Protein AF-0000000069506733 (afdb_homodimer)

Foldseek 3Di:
DVVLVCCLQVQAADDPDDLVVSLVVNVVSQVVCVVVVHHDDQQVLLCSSLVHDDPLCVVVSVVLVPDDSVQSGNVNSSVSRNVSVVVVVVVVVVVVVVVVVVPPPPPPPPPPPPPPPPDPPPPPPPPPPDDDDDD/DVVLVCCLQVQAADDPHDLVVSLVVNVVSQVVCVVVVHHDDQQVLLCSSLVHDDPLCVVVSVVLVPDDSVQSGNVNSSVSRNVSVVVVVVVVVVVVVVVVVVPPPPPPPPPPPPPPPDPPPPPPPPPPPDPPDDD

Structure (mmCIF, N/CA/C/O backbone):
data_AF-0000000069506733-model_v1
#
loop_
_entity.id
_entity.type
_entity.pdbx_description
1 polymer 'Uncharacterized protein'
#
loop_
_atom_site.group_PDB
_atom_site.id
_atom_site.type_symbol
_atom_site.label_atom_id
_atom_site.label_alt_id
_atom_site.label_comp_id
_atom_site.label_asym_id
_atom_site.label_entity_id
_atom_site.label_seq_id
_atom_site.pdbx_PDB_ins_code
_atom_site.Cartn_x
_atom_site.Cartn_y
_atom_site.Cartn_z
_atom_site.occupancy
_atom_site.B_iso_or_equiv
_atom_site.auth_seq_id
_atom_site.auth_comp_id
_atom_site.auth_asym_id
_atom_site.auth_atom_id
_atom_site.pdbx_PDB_model_num
ATOM 1 N N . MET A 1 1 ? -9.703 -3.004 -13.047 1 83.88 1 MET A N 1
ATOM 2 C CA . MET A 1 1 ? -10.055 -2.938 -11.625 1 83.88 1 MET A CA 1
ATOM 3 C C . MET A 1 1 ? -8.82 -3.125 -10.75 1 83.88 1 MET A C 1
ATOM 5 O O . MET A 1 1 ? -8.414 -2.205 -10.039 1 83.88 1 MET A O 1
ATOM 9 N N . ILE A 1 2 ? -7.969 -4.109 -11.016 1 86.81 2 ILE A N 1
ATOM 10 C CA . ILE A 1 2 ? -6.793 -4.383 -10.195 1 86.81 2 ILE A CA 1
ATOM 11 C C . ILE A 1 2 ? -5.777 -3.252 -10.359 1 86.81 2 ILE A C 1
ATOM 13 O O . ILE A 1 2 ? -5.148 -2.83 -9.383 1 86.81 2 ILE A O 1
ATOM 17 N N . GLY A 1 3 ? -5.695 -2.746 -11.594 1 90.75 3 GLY A N 1
ATOM 18 C CA . GLY A 1 3 ? -4.805 -1.624 -11.844 1 90.75 3 GLY A CA 1
ATOM 19 C C . GLY A 1 3 ? -5.176 -0.385 -11.047 1 90.75 3 GLY A C 1
ATOM 20 O O . GLY A 1 3 ? -4.305 0.285 -10.492 1 90.75 3 GLY A O 1
ATOM 21 N N . LEU A 1 4 ? -6.426 -0.105 -10.961 1 94.19 4 LEU A N 1
ATOM 22 C CA . LEU A 1 4 ? -6.906 1.053 -10.211 1 94.19 4 LEU A CA 1
ATOM 23 C C . LEU A 1 4 ? -6.742 0.84 -8.711 1 94.19 4 LEU A C 1
ATOM 25 O O . LEU A 1 4 ? -6.418 1.777 -7.98 1 94.19 4 LEU A O 1
ATOM 29 N N . LEU A 1 5 ? -6.934 -0.375 -8.273 1 94.94 5 LEU A N 1
ATOM 30 C CA . LEU A 1 5 ? -6.715 -0.704 -6.867 1 94.94 5 LEU A CA 1
ATOM 31 C C . LEU A 1 5 ? -5.254 -0.493 -6.48 1 94.94 5 LEU A C 1
ATOM 33 O O . LEU A 1 5 ? -4.961 0.056 -5.418 1 94.94 5 LEU A O 1
ATOM 37 N N . ASP A 1 6 ? -4.41 -0.896 -7.379 1 94.94 6 ASP A N 1
ATOM 38 C CA . ASP A 1 6 ? -2.984 -0.699 -7.141 1 94.94 6 ASP A CA 1
ATOM 39 C C . ASP A 1 6 ? -2.635 0.787 -7.098 1 94.94 6 ASP A C 1
ATOM 41 O O . ASP A 1 6 ? -1.84 1.218 -6.258 1 94.94 6 ASP A O 1
ATOM 45 N N . GLN A 1 7 ? -3.215 1.508 -8.016 1 96.25 7 GLN A N 1
ATOM 46 C CA . GLN A 1 7 ? -2.996 2.951 -8.023 1 96.25 7 GLN A CA 1
ATOM 47 C C . GLN A 1 7 ? -3.441 3.58 -6.703 1 96.25 7 GLN A C 1
ATOM 49 O O . GLN A 1 7 ? -2.748 4.438 -6.156 1 96.25 7 GLN A O 1
ATOM 54 N N . PHE A 1 8 ? -4.566 3.133 -6.195 1 97.69 8 PHE A N 1
ATOM 55 C CA . PHE A 1 8 ? -5.125 3.686 -4.965 1 97.69 8 PHE A CA 1
ATOM 56 C C . PHE A 1 8 ? -4.207 3.404 -3.781 1 97.69 8 PHE A C 1
ATOM 58 O O . PHE A 1 8 ? -3.805 4.324 -3.068 1 97.69 8 PHE A O 1
ATOM 65 N N . PHE A 1 9 ? -3.764 2.207 -3.666 1 96.19 9 PHE A N 1
ATOM 66 C CA . PHE A 1 9 ? -3.016 1.836 -2.471 1 96.19 9 PHE A CA 1
ATOM 67 C C . PHE A 1 9 ? -1.546 2.211 -2.613 1 96.19 9 PHE A C 1
ATOM 69 O O . PHE A 1 9 ? -0.797 2.191 -1.634 1 96.19 9 PHE A O 1
ATOM 76 N N . SER A 1 10 ? -1.132 2.592 -3.797 1 95.38 10 SER A N 1
ATOM 77 C CA . SER A 1 10 ? 0.253 3 -4.012 1 95.38 10 SER A CA 1
ATOM 78 C C . SER A 1 10 ? 0.371 4.516 -4.113 1 95.38 10 SER A C 1
ATOM 80 O O . SER A 1 10 ? 1.469 5.047 -4.297 1 95.38 10 SER A O 1
ATOM 82 N N . CYS A 1 11 ? -0.732 5.16 -4.031 1 97 11 CYS A N 1
ATOM 83 C CA . CYS A 1 11 ? -0.726 6.609 -4.188 1 97 11 CYS A CA 1
ATOM 84 C C . CYS A 1 11 ? 0.026 7.277 -3.039 1 97 11 CYS A C 1
ATOM 86 O O . CYS A 1 11 ? -0.388 7.18 -1.883 1 97 11 CYS A O 1
ATOM 88 N N . ILE A 1 12 ? 1.131 8 -3.328 1 96.19 12 ILE A N 1
ATOM 89 C CA . ILE A 1 12 ? 1.982 8.633 -2.328 1 96.19 12 ILE A CA 1
ATOM 90 C C . ILE A 1 12 ? 1.977 10.148 -2.531 1 96.19 12 ILE A C 1
ATOM 92 O O . ILE A 1 12 ? 1.971 10.625 -3.668 1 96.19 12 ILE A O 1
ATOM 96 N N . ILE A 1 13 ? 1.947 10.852 -1.473 1 97.62 13 ILE A N 1
ATOM 97 C CA . ILE A 1 13 ? 2.029 12.305 -1.582 1 97.62 13 ILE A CA 1
ATOM 98 C C . ILE A 1 13 ? 3.406 12.703 -2.105 1 97.62 13 ILE A C 1
ATOM 100 O O . ILE A 1 13 ? 4.422 12.133 -1.694 1 97.62 13 ILE A O 1
ATOM 104 N N . ASP A 1 14 ? 3.422 13.664 -3.031 1 96.31 14 ASP A N 1
ATOM 105 C CA . ASP A 1 14 ? 4.676 14.148 -3.596 1 96.31 14 ASP A CA 1
ATOM 106 C C . ASP A 1 14 ? 5.375 15.109 -2.635 1 96.31 14 ASP A C 1
ATOM 108 O O . ASP A 1 14 ? 4.738 15.672 -1.739 1 96.31 14 ASP A O 1
ATOM 112 N N . ILE A 1 15 ? 6.695 15.258 -2.953 1 92.56 15 ILE A N 1
ATOM 113 C CA . ILE A 1 15 ? 7.477 16.203 -2.17 1 92.56 15 ILE A CA 1
ATOM 114 C C . ILE A 1 15 ? 6.902 17.609 -2.342 1 92.56 15 ILE A C 1
ATOM 116 O O . ILE A 1 15 ? 6.66 18.062 -3.467 1 92.56 15 ILE A O 1
ATOM 120 N N . ASN A 1 16 ? 6.477 18.266 -1.234 1 92 16 ASN A N 1
ATOM 121 C CA . ASN A 1 16 ? 6 19.641 -1.185 1 92 16 ASN A CA 1
ATOM 122 C C . ASN A 1 16 ? 4.57 19.75 -1.708 1 92 16 ASN A C 1
ATOM 124 O O . ASN A 1 16 ? 4.094 20.859 -1.971 1 92 16 ASN A O 1
ATOM 128 N N . GLU A 1 17 ? 4.02 18.688 -1.989 1 97.19 17 GLU A N 1
ATOM 129 C CA . GLU A 1 17 ? 2.613 18.719 -2.379 1 97.19 17 GLU A CA 1
ATOM 130 C C . GLU A 1 17 ? 1.722 19.109 -1.203 1 97.19 17 GLU A C 1
ATOM 132 O O . GLU A 1 17 ? 1.926 18.641 -0.082 1 97.19 17 GLU A O 1
ATOM 137 N N . LYS A 1 18 ? 0.721 19.938 -1.534 1 97.81 18 LYS A N 1
ATOM 138 C CA . LYS A 1 18 ? -0.247 20.312 -0.505 1 97.81 18 LYS A CA 1
ATOM 139 C C . LYS A 1 18 ? -1.234 19.172 -0.246 1 97.81 18 LYS A C 1
ATOM 141 O O . LYS A 1 18 ? -1.585 18.422 -1.163 1 97.81 18 LYS A O 1
ATOM 146 N N . ILE A 1 19 ? -1.734 19.094 0.958 1 98.31 19 ILE A N 1
ATOM 147 C CA . ILE A 1 19 ? -2.637 18.031 1.403 1 98.31 19 ILE A CA 1
ATOM 148 C C . ILE A 1 19 ? -3.896 18.031 0.539 1 98.31 19 ILE A C 1
ATOM 150 O O . ILE A 1 19 ? -4.402 16.969 0.168 1 98.31 19 ILE A O 1
ATOM 154 N N . GLY A 1 20 ? -4.379 19.188 0.314 1 98.06 20 GLY A N 1
ATOM 155 C CA . GLY A 1 20 ? -5.59 19.297 -0.486 1 98.06 20 GLY A CA 1
ATOM 156 C C . GLY A 1 20 ? -5.441 18.688 -1.871 1 98.06 20 GLY A C 1
ATOM 157 O O . GLY A 1 20 ? -6.355 18.031 -2.365 1 98.06 20 GLY A O 1
ATOM 158 N N . LEU A 1 21 ? -4.336 18.953 -2.564 1 98.19 21 LEU A N 1
ATOM 159 C CA . LEU A 1 21 ? -4.078 18.422 -3.896 1 98.19 21 LEU A CA 1
ATOM 160 C C . LEU A 1 21 ? -3.902 16.906 -3.852 1 98.19 21 LEU A C 1
ATOM 162 O O . LEU A 1 21 ? -4.418 16.188 -4.715 1 98.19 21 LEU A O 1
ATOM 166 N N . TYR A 1 22 ? -3.172 16.5 -2.879 1 98.38 22 TYR A N 1
ATOM 167 C CA . TYR A 1 22 ? -3.004 15.062 -2.676 1 98.38 22 TYR A CA 1
ATOM 168 C C . TYR A 1 22 ? -4.355 14.375 -2.502 1 98.38 22 TYR A C 1
ATOM 170 O O . TYR A 1 22 ? -4.625 13.352 -3.141 1 98.38 22 TYR A O 1
ATOM 178 N N . ALA A 1 23 ? -5.195 14.922 -1.651 1 98.5 23 ALA A N 1
ATOM 179 C CA . ALA A 1 23 ? -6.523 14.367 -1.392 1 98.5 23 ALA A CA 1
ATOM 180 C C . ALA A 1 23 ? -7.367 14.344 -2.662 1 98.5 23 ALA A C 1
ATOM 182 O O . ALA A 1 23 ? -8.148 13.414 -2.883 1 98.5 23 ALA A O 1
ATOM 183 N N . ALA A 1 24 ? -7.195 15.336 -3.438 1 98.31 24 ALA A N 1
ATOM 184 C CA . ALA A 1 24 ? -7.938 15.391 -4.691 1 98.31 24 ALA A CA 1
ATOM 185 C C . ALA A 1 24 ? -7.531 14.258 -5.629 1 98.31 24 ALA A C 1
ATOM 187 O O . ALA A 1 24 ? -8.375 13.672 -6.309 1 98.31 24 ALA A O 1
ATOM 188 N N . ARG A 1 25 ? -6.25 13.984 -5.719 1 98.06 25 ARG A N 1
ATOM 189 C CA . ARG A 1 25 ? -5.781 12.859 -6.52 1 98.06 25 ARG A CA 1
ATOM 190 C C . ARG A 1 25 ? -6.383 11.547 -6.027 1 98.06 25 ARG A C 1
ATOM 192 O O . ARG A 1 25 ? -6.844 10.727 -6.828 1 98.06 25 ARG A O 1
ATOM 199 N N . LEU A 1 26 ? -6.43 11.375 -4.734 1 98.38 26 LEU A N 1
ATOM 200 C CA . LEU A 1 26 ? -7.012 10.172 -4.152 1 98.38 26 LEU A CA 1
ATOM 201 C C . LEU A 1 26 ? -8.492 10.062 -4.484 1 98.38 26 LEU A C 1
ATOM 203 O O . LEU A 1 26 ? -8.977 8.992 -4.855 1 98.38 26 LEU A O 1
ATOM 207 N N . GLN A 1 27 ? -9.141 11.141 -4.355 1 98.12 27 GLN A N 1
ATOM 208 C CA . GLN A 1 27 ? -10.57 11.156 -4.621 1 98.12 27 GLN A CA 1
ATOM 209 C C . GLN A 1 27 ? -10.867 10.812 -6.082 1 98.12 27 GLN A C 1
ATOM 211 O O . GLN A 1 27 ? -11.867 10.164 -6.383 1 98.12 27 GLN A O 1
ATOM 216 N N . LYS A 1 28 ? -10.016 11.305 -6.938 1 98.44 28 LYS A N 1
ATOM 217 C CA . LYS A 1 28 ? -10.18 10.961 -8.352 1 98.44 28 LYS A CA 1
ATOM 218 C C . LYS A 1 28 ? -10.078 9.453 -8.562 1 98.44 28 LYS A C 1
ATOM 220 O O . LYS A 1 28 ? -10.883 8.875 -9.297 1 98.44 28 LYS A O 1
ATOM 225 N N . ILE A 1 29 ? -9.125 8.82 -7.965 1 98.31 29 ILE A N 1
ATOM 226 C CA . ILE A 1 29 ? -8.945 7.383 -8.094 1 98.31 29 ILE A CA 1
ATOM 227 C C . ILE A 1 29 ? -10.141 6.652 -7.496 1 98.31 29 ILE A C 1
ATOM 229 O O . ILE A 1 29 ? -10.633 5.672 -8.062 1 98.31 29 ILE A O 1
ATOM 233 N N . ILE A 1 30 ? -10.641 7.125 -6.328 1 97.94 30 ILE A N 1
ATOM 234 C CA . ILE A 1 30 ? -11.797 6.539 -5.66 1 97.94 30 ILE A CA 1
ATOM 235 C C . ILE A 1 30 ? -13.016 6.605 -6.582 1 97.94 30 ILE A C 1
ATOM 237 O O . ILE A 1 30 ? -13.766 5.637 -6.699 1 97.94 30 ILE A O 1
ATOM 241 N N . ALA A 1 31 ? -13.133 7.75 -7.199 1 98.06 31 ALA A N 1
ATOM 242 C CA . ALA A 1 31 ? -14.234 7.922 -8.141 1 98.06 31 ALA A CA 1
ATOM 243 C C . ALA A 1 31 ? -14.117 6.953 -9.312 1 98.06 31 ALA A C 1
ATOM 245 O O . ALA A 1 31 ? -15.109 6.363 -9.742 1 98.06 31 ALA A O 1
ATOM 246 N N . ASP A 1 32 ? -12.922 6.773 -9.859 1 97.88 32 ASP A N 1
ATOM 247 C CA . ASP A 1 32 ? -12.688 5.844 -10.961 1 97.88 32 ASP A CA 1
ATOM 248 C C . ASP A 1 32 ? -13.008 4.41 -10.539 1 97.88 32 ASP A C 1
ATOM 250 O O . ASP A 1 32 ? -13.578 3.643 -11.32 1 97.88 32 ASP A O 1
ATOM 254 N N . LEU A 1 33 ? -12.703 4.09 -9.344 1 97 33 LEU A N 1
ATOM 255 C CA . LEU A 1 33 ? -13 2.764 -8.812 1 97 33 LEU A CA 1
ATOM 256 C C . LEU A 1 33 ? -14.508 2.553 -8.688 1 97 33 LEU A C 1
ATOM 258 O O . LEU A 1 33 ? -15.023 1.486 -9.039 1 97 33 LEU A O 1
ATOM 262 N N . LEU A 1 34 ? -15.148 3.555 -8.172 1 96.31 34 LEU A N 1
ATOM 263 C CA . LEU A 1 34 ? -16.594 3.488 -8.039 1 96.31 34 LEU A CA 1
ATOM 264 C C . LEU A 1 34 ? -17.266 3.305 -9.398 1 96.31 34 LEU A C 1
ATOM 266 O O . LEU A 1 34 ? -18.234 2.549 -9.523 1 96.31 34 LEU A O 1
ATOM 270 N N . ASP A 1 35 ? -16.734 3.951 -10.422 1 96.25 35 ASP A N 1
ATOM 271 C CA . ASP A 1 35 ? -17.25 3.83 -11.781 1 96.25 35 ASP A CA 1
ATOM 272 C C . ASP A 1 35 ? -17.109 2.4 -12.297 1 96.25 35 ASP A C 1
ATOM 274 O O . ASP A 1 35 ? -17.859 1.967 -13.164 1 96.25 35 ASP A O 1
ATOM 278 N N . CYS A 1 36 ? -16.109 1.727 -11.75 1 91.94 36 CYS A N 1
ATOM 279 C CA . CYS A 1 36 ? -15.898 0.323 -12.086 1 91.94 36 CYS A CA 1
ATOM 280 C C . CYS A 1 36 ? -16.609 -0.587 -11.094 1 91.94 36 CYS 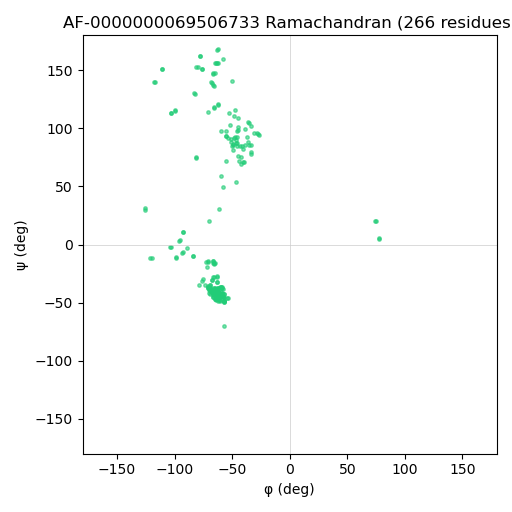A C 1
ATOM 282 O O . CYS A 1 36 ? -16.266 -1.766 -10.969 1 91.94 36 CYS A O 1
ATOM 284 N N . SER A 1 37 ? -17.453 -0.015 -10.25 1 92.06 37 SER A N 1
ATOM 285 C CA . SER A 1 37 ? -18.297 -0.717 -9.289 1 92.06 37 SER A CA 1
ATOM 286 C C . SER A 1 37 ? -17.484 -1.237 -8.109 1 92.06 37 SER A C 1
ATOM 288 O O . SER A 1 37 ? -17.828 -2.268 -7.523 1 92.06 37 SER A O 1
ATOM 290 N N . GLU A 1 38 ? -16.359 -0.693 -7.891 1 92.62 38 GLU A N 1
ATOM 291 C CA . GLU A 1 38 ? -15.578 -0.982 -6.695 1 92.62 38 GLU A CA 1
ATOM 292 C C . GLU A 1 38 ? -15.688 0.151 -5.676 1 92.62 38 GLU A C 1
ATOM 294 O O . GLU A 1 38 ? -15.148 1.239 -5.895 1 92.62 38 GLU A O 1
ATOM 299 N N . LYS A 1 39 ? -16.344 -0.241 -4.566 1 94 39 LYS A N 1
ATOM 300 C CA . LYS A 1 39 ? -16.5 0.759 -3.514 1 94 39 LYS A CA 1
ATOM 301 C C . LYS A 1 39 ? -15.453 0.558 -2.418 1 94 39 LYS A C 1
ATOM 303 O O . LYS A 1 39 ? -15.469 -0.461 -1.723 1 94 39 LYS A O 1
ATOM 308 N N . ILE A 1 40 ? -14.641 1.505 -2.305 1 94.88 40 ILE A N 1
ATOM 309 C CA . ILE A 1 40 ? -13.672 1.492 -1.213 1 94.88 40 ILE A CA 1
ATOM 310 C C . ILE A 1 40 ? -14.32 2.029 0.06 1 94.88 40 ILE A C 1
ATOM 312 O O . ILE A 1 40 ? -14.961 3.084 0.04 1 94.88 40 ILE A O 1
ATOM 316 N N . THR A 1 41 ? -14.188 1.343 1.12 1 92.81 41 THR A N 1
ATOM 317 C CA . THR A 1 41 ? -14.812 1.764 2.371 1 92.81 41 THR A CA 1
ATOM 318 C C . THR A 1 41 ? -14.203 3.076 2.861 1 92.81 41 THR A C 1
ATOM 320 O O . THR A 1 41 ? -13.07 3.41 2.51 1 92.81 41 THR A O 1
ATOM 323 N N . SER A 1 42 ? -14.992 3.773 3.67 1 92.81 42 SER A N 1
ATOM 324 C CA . SER A 1 42 ? -14.547 5.047 4.227 1 92.81 42 SER A CA 1
ATOM 325 C C . SER A 1 42 ? -13.281 4.875 5.055 1 92.81 42 SER A C 1
ATOM 327 O O . SER A 1 42 ? -12.398 5.738 5.039 1 92.81 42 SER A O 1
ATOM 329 N N . LYS A 1 43 ? -13.219 3.84 5.699 1 92 43 LYS A N 1
ATOM 330 C CA . LYS A 1 43 ? -12.07 3.557 6.555 1 92 43 LYS A CA 1
ATOM 331 C C . LYS A 1 43 ? -10.789 3.438 5.738 1 92 43 LYS A C 1
ATOM 333 O O . LYS A 1 43 ? -9.758 4.027 6.09 1 92 43 LYS A O 1
ATOM 338 N N . TYR A 1 44 ? -10.852 2.709 4.621 1 94.75 44 TYR A N 1
ATOM 339 C CA . TYR A 1 44 ? -9.672 2.537 3.777 1 94.75 44 TYR A CA 1
ATOM 340 C C . TYR A 1 44 ? -9.305 3.844 3.084 1 94.75 44 TYR A C 1
ATOM 342 O O . TYR A 1 44 ? -8.125 4.121 2.854 1 94.75 44 TYR A O 1
ATOM 350 N N . GLN A 1 45 ? -10.305 4.594 2.744 1 97.06 45 GLN A N 1
ATOM 351 C CA . GLN A 1 45 ? -10.039 5.906 2.158 1 97.06 45 GLN A CA 1
ATOM 352 C C . GLN A 1 45 ? -9.289 6.801 3.135 1 97.06 45 GLN A C 1
ATOM 354 O O . GLN A 1 45 ? -8.297 7.43 2.768 1 97.06 45 GLN A O 1
ATOM 359 N N . ALA A 1 46 ? -9.781 6.855 4.359 1 96.81 46 ALA A N 1
ATOM 360 C CA . ALA A 1 46 ? -9.133 7.645 5.406 1 96.81 46 ALA A CA 1
ATOM 361 C C . ALA A 1 46 ? -7.719 7.145 5.68 1 96.81 46 ALA A C 1
ATOM 363 O O . ALA A 1 46 ? -6.789 7.941 5.809 1 96.81 46 ALA A O 1
ATOM 364 N N . PHE A 1 47 ? -7.59 5.867 5.742 1 96.06 47 PHE A N 1
ATOM 365 C CA . PHE A 1 47 ? -6.297 5.23 5.961 1 96.06 47 PHE A CA 1
ATOM 366 C C . PHE A 1 47 ? -5.297 5.652 4.891 1 96.06 47 PHE A C 1
ATOM 368 O O . PHE A 1 47 ? -4.18 6.07 5.211 1 96.06 47 PHE A O 1
ATOM 375 N N . GLN A 1 48 ? -5.703 5.566 3.631 1 97.44 48 GLN A N 1
ATOM 376 C CA . GLN A 1 48 ? -4.809 5.922 2.533 1 97.44 48 GLN A CA 1
ATOM 377 C C . GLN A 1 48 ? -4.414 7.395 2.596 1 97.44 48 GLN A C 1
ATOM 379 O O . GLN A 1 48 ? -3.301 7.762 2.219 1 97.44 48 GLN A O 1
ATOM 384 N N . ASN A 1 49 ? -5.309 8.18 3.074 1 97.75 49 ASN A N 1
ATOM 385 C CA . ASN A 1 49 ? -5.082 9.617 3.166 1 97.75 49 ASN A CA 1
ATOM 386 C C . ASN A 1 49 ? -3.975 9.945 4.16 1 97.75 49 ASN A C 1
ATOM 388 O O . ASN A 1 49 ? -3.371 11.023 4.094 1 97.75 49 ASN A O 1
ATOM 392 N N . ILE A 1 50 ? -3.604 9.047 5.02 1 97.56 50 ILE A N 1
ATOM 393 C CA . ILE A 1 50 ? -2.645 9.375 6.07 1 97.56 50 ILE A CA 1
ATOM 394 C C . ILE A 1 50 ? -1.409 8.484 5.934 1 97.56 50 ILE A C 1
ATOM 396 O O . ILE A 1 50 ? -0.377 8.75 6.555 1 97.56 50 ILE A O 1
ATOM 400 N N . ARG A 1 51 ? -1.423 7.512 5.172 1 95.5 51 ARG A N 1
ATOM 401 C CA . ARG A 1 51 ? -0.471 6.41 5.141 1 95.5 51 ARG A CA 1
ATOM 402 C C . ARG A 1 51 ? 0.905 6.883 4.684 1 95.5 51 ARG A C 1
ATOM 404 O O . ARG A 1 51 ? 1.928 6.379 5.156 1 95.5 51 ARG A O 1
ATOM 411 N N . PHE A 1 52 ? 1.015 7.875 3.859 1 95.19 52 PHE A N 1
ATOM 412 C CA . PHE A 1 52 ? 2.287 8.258 3.258 1 95.19 52 PHE A CA 1
ATOM 413 C C . PHE A 1 52 ? 2.586 9.727 3.504 1 95.19 52 PHE A C 1
ATOM 415 O O . PHE A 1 52 ? 3.32 10.359 2.738 1 95.19 52 PHE A O 1
ATOM 422 N N . LEU A 1 53 ? 2.135 10.172 4.57 1 97.25 53 LEU A N 1
ATOM 423 C CA . LEU A 1 53 ? 2.371 11.586 4.852 1 97.25 53 LEU A CA 1
ATOM 424 C C . LEU A 1 53 ? 3.77 11.797 5.418 1 97.25 53 LEU A C 1
ATOM 426 O O . LEU A 1 53 ? 4.332 10.898 6.051 1 97.25 53 LEU A O 1
ATOM 430 N N . PRO A 1 54 ? 4.266 13.008 5.172 1 96.69 54 PRO A N 1
ATOM 431 C CA . PRO A 1 54 ? 5.586 13.32 5.723 1 96.69 54 PRO A CA 1
ATOM 432 C C . PRO A 1 54 ? 5.617 13.281 7.246 1 96.69 54 PRO A C 1
ATOM 434 O O . PRO A 1 54 ? 4.57 13.375 7.891 1 96.69 54 PRO A O 1
ATOM 437 N N . ASP A 1 55 ? 6.816 13.312 7.812 1 96.38 55 ASP A N 1
ATOM 438 C CA . ASP A 1 55 ? 7.051 13.133 9.242 1 96.38 55 ASP A CA 1
ATOM 439 C C . ASP A 1 55 ? 6.465 14.289 10.047 1 96.38 55 ASP A C 1
ATOM 441 O O . ASP A 1 55 ? 6.055 14.109 11.195 1 96.38 55 ASP A O 1
ATOM 445 N N . CYS A 1 56 ? 6.383 15.406 9.453 1 95.88 56 CYS A N 1
ATOM 446 C CA . CYS A 1 56 ? 5.887 16.562 10.18 1 95.88 56 CYS A CA 1
ATOM 447 C C . CYS A 1 56 ? 4.418 16.391 10.539 1 95.88 56 CYS A C 1
ATOM 449 O O . CYS A 1 56 ? 3.908 17.078 11.43 1 95.88 56 CYS A O 1
ATOM 451 N N . PHE A 1 57 ? 3.764 15.43 9.922 1 97.56 57 PHE A N 1
ATOM 452 C CA . PHE A 1 57 ? 2.371 15.148 10.25 1 97.56 57 PHE A CA 1
ATOM 453 C C . PHE A 1 57 ? 2.27 14.031 11.281 1 97.56 57 PHE A C 1
ATOM 455 O O . PHE A 1 57 ? 1.169 13.586 11.617 1 97.56 57 PHE A O 1
ATOM 462 N N . GLY A 1 58 ? 3.324 13.547 11.773 1 97.25 58 GLY A N 1
ATOM 463 C CA . GLY A 1 58 ? 3.355 12.383 12.641 1 97.25 58 GLY A CA 1
ATOM 464 C C . GLY A 1 58 ? 2.443 12.508 13.844 1 97.25 58 GLY A C 1
ATOM 465 O O . GLY A 1 58 ? 1.715 11.578 14.18 1 97.25 58 GLY A O 1
ATOM 466 N N . ALA A 1 59 ? 2.455 13.617 14.523 1 96.5 59 ALA A N 1
ATOM 467 C CA . ALA A 1 59 ? 1.667 13.82 15.734 1 96.5 59 ALA A CA 1
ATOM 468 C C . ALA A 1 59 ? 0.172 13.734 15.438 1 96.5 59 ALA A C 1
ATOM 470 O O . ALA A 1 59 ? -0.573 13.07 16.156 1 96.5 59 ALA A O 1
ATOM 471 N N . ILE A 1 60 ? -0.248 14.391 14.375 1 98 60 ILE A N 1
ATOM 472 C CA . ILE A 1 60 ? -1.669 14.391 14.047 1 98 60 ILE A CA 1
ATOM 473 C C . ILE A 1 60 ? -2.086 13.008 13.562 1 98 60 ILE A C 1
ATOM 475 O O . ILE A 1 60 ? -3.201 12.555 13.828 1 98 60 ILE A O 1
ATOM 479 N N . VAL A 1 61 ? -1.227 12.359 12.82 1 97.5 61 VAL A N 1
ATOM 480 C CA . VAL A 1 61 ? -1.53 11.016 12.352 1 97.5 61 VAL A CA 1
ATOM 481 C C . VAL A 1 61 ? -1.712 10.078 13.547 1 97.5 61 VAL A C 1
ATOM 483 O O . VAL A 1 61 ? -2.648 9.281 13.586 1 97.5 61 VAL A O 1
ATOM 486 N N . GLN A 1 62 ? -0.854 10.211 14.539 1 96.62 62 GLN A N 1
ATOM 487 C CA . GLN A 1 62 ? -0.98 9.398 15.75 1 96.62 62 GLN A CA 1
ATOM 488 C C . GLN A 1 62 ? -2.309 9.664 16.453 1 96.62 62 GLN A C 1
ATOM 490 O O . GLN A 1 62 ? -2.945 8.734 16.953 1 96.62 62 GLN A O 1
ATOM 495 N N . THR A 1 63 ? -2.689 10.891 16.516 1 97 63 THR A N 1
ATOM 496 C CA . THR A 1 63 ? -3.973 11.258 17.094 1 97 63 THR A CA 1
ATOM 497 C C . THR A 1 63 ? -5.125 10.625 16.328 1 97 63 THR A C 1
ATOM 499 O O . THR A 1 63 ? -6.023 10.023 16.906 1 97 63 THR A O 1
ATOM 502 N N . ILE A 1 64 ? -5.09 10.656 14.992 1 96.75 64 ILE A N 1
ATOM 503 C CA . ILE A 1 64 ? -6.137 10.141 14.117 1 96.75 64 ILE A CA 1
ATOM 504 C C . ILE A 1 64 ? -6.242 8.633 14.273 1 96.75 64 ILE A C 1
ATOM 506 O O . ILE A 1 64 ? -7.344 8.078 14.297 1 96.75 64 ILE A O 1
ATOM 510 N N . CYS A 1 65 ? -5.188 8.008 14.438 1 94 65 CYS A N 1
ATOM 511 C CA . CYS A 1 65 ? -5.133 6.559 14.562 1 94 65 CYS A CA 1
ATOM 512 C C . CYS A 1 65 ? -5.832 6.09 15.828 1 94 65 CYS A C 1
ATOM 514 O O . CYS A 1 65 ? -6.148 4.906 15.969 1 94 65 CYS A O 1
ATOM 516 N N . THR A 1 66 ? -6.105 6.98 16.781 1 94 66 THR A N 1
ATOM 517 C CA . THR A 1 66 ? -6.766 6.617 18.031 1 94 66 THR A CA 1
ATOM 518 C C . THR A 1 66 ? -8.273 6.816 17.922 1 94 66 THR A C 1
ATOM 520 O O . THR A 1 66 ? -9.023 6.422 18.828 1 94 66 THR A O 1
ATOM 523 N N . TRP A 1 67 ? -8.664 7.387 16.828 1 94.19 67 TRP A N 1
ATOM 524 C CA . TRP A 1 67 ? -10.086 7.633 16.641 1 94.19 67 TRP A CA 1
ATOM 525 C C . TRP A 1 67 ? -10.859 6.324 16.516 1 94.19 67 TRP A C 1
ATOM 527 O O . TRP A 1 67 ? -10.328 5.34 15.984 1 94.19 67 TRP A O 1
ATOM 537 N N . PRO A 1 68 ? -12.07 6.355 17.016 1 92.06 68 PRO A N 1
ATOM 538 C CA . PRO A 1 68 ? -12.922 5.199 16.719 1 92.06 68 PRO A CA 1
ATOM 539 C C . PRO A 1 68 ? -13.18 5.027 15.227 1 92.06 68 PRO A C 1
ATOM 541 O O . PRO A 1 68 ? -13.141 6 14.469 1 92.06 68 PRO A O 1
ATOM 544 N N . ASP A 1 69 ? -13.516 3.773 14.805 1 84.88 69 ASP A N 1
ATOM 545 C CA . ASP A 1 69 ? -13.68 3.422 13.398 1 84.88 69 ASP A CA 1
ATOM 546 C C . ASP A 1 69 ? -14.766 4.277 12.75 1 84.88 69 ASP A C 1
ATOM 548 O O . ASP A 1 69 ? -14.656 4.645 11.578 1 84.88 69 ASP A O 1
ATOM 552 N N . ASP A 1 70 ? -15.766 4.531 13.477 1 88.5 70 ASP A N 1
ATOM 553 C CA . ASP A 1 70 ? -16.906 5.258 12.922 1 88.5 70 ASP A CA 1
ATOM 554 C C . ASP A 1 70 ? -16.547 6.723 12.664 1 88.5 70 ASP A C 1
ATOM 556 O O . ASP A 1 70 ? -17.266 7.422 11.945 1 88.5 70 ASP A O 1
ATOM 560 N N . GLN A 1 71 ? -15.453 7.207 13.219 1 91.81 71 GLN A N 1
ATOM 561 C CA . GLN A 1 71 ? -15.016 8.586 13.016 1 91.81 71 GLN A CA 1
ATOM 562 C C . GLN A 1 71 ? -13.938 8.664 11.945 1 91.81 71 GLN A C 1
ATOM 564 O O . GLN A 1 71 ? -13.602 9.758 11.469 1 91.81 71 GLN A O 1
ATOM 569 N N . LEU A 1 72 ? -13.461 7.559 11.594 1 93.38 72 LEU A N 1
ATOM 570 C CA . LEU A 1 72 ? -12.414 7.527 10.578 1 93.38 72 LEU A CA 1
ATOM 571 C C . LEU A 1 72 ? -13.008 7.633 9.18 1 93.38 72 LEU A C 1
ATOM 573 O O . LEU A 1 72 ? -13.07 6.637 8.453 1 93.38 72 LEU A O 1
ATOM 577 N N . ALA A 1 73 ? -13.414 8.852 8.867 1 95.31 73 ALA A N 1
ATOM 578 C CA . ALA A 1 73 ? -13.969 9.18 7.559 1 95.31 73 ALA A CA 1
ATOM 579 C C . ALA A 1 73 ? -13.023 10.07 6.762 1 95.31 73 ALA A C 1
ATOM 581 O O . ALA A 1 73 ? -12.328 10.914 7.332 1 95.31 73 ALA A O 1
ATOM 582 N N . PHE A 1 74 ? -13.148 9.906 5.465 1 96.38 74 PHE A N 1
ATOM 583 C CA . PHE A 1 74 ? -12.234 10.609 4.574 1 96.38 74 PHE A CA 1
ATOM 584 C C . PHE A 1 74 ? -12.289 12.109 4.809 1 96.38 74 PHE A C 1
ATOM 586 O O . PHE A 1 74 ? -11.258 12.75 5.031 1 96.38 74 PHE A O 1
ATOM 593 N N . ASP A 1 75 ? -13.461 12.664 4.863 1 96.5 75 ASP A N 1
ATOM 594 C CA . ASP A 1 75 ? -13.625 14.109 4.961 1 96.5 75 ASP A CA 1
ATOM 595 C C . ASP A 1 75 ? -13.172 14.625 6.324 1 96.5 75 ASP A C 1
ATOM 597 O O . ASP A 1 75 ? -12.57 15.695 6.422 1 96.5 75 ASP A O 1
ATOM 601 N N . GLN A 1 76 ? -13.453 13.898 7.297 1 97.06 76 GLN A N 1
ATOM 602 C CA . GLN A 1 76 ? -13.039 14.297 8.641 1 97.06 76 GLN A CA 1
ATOM 603 C C . GLN A 1 76 ? -11.523 14.312 8.766 1 97.06 76 GLN 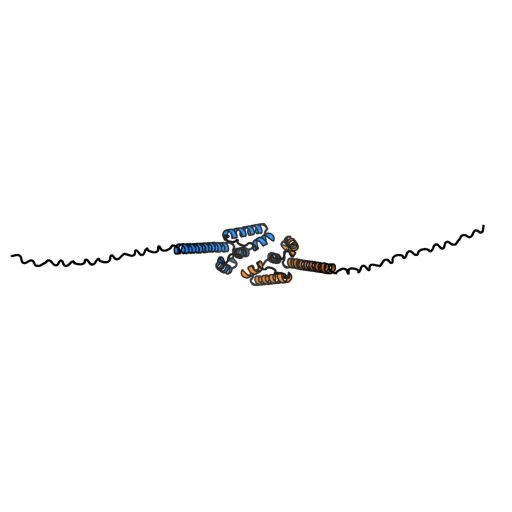A C 1
ATOM 605 O O . GLN A 1 76 ? -10.945 15.258 9.312 1 97.06 76 GLN A O 1
ATOM 610 N N . VAL A 1 77 ? -10.914 13.273 8.289 1 98.06 77 VAL A N 1
ATOM 611 C CA . VAL A 1 77 ? -9.461 13.172 8.312 1 98.06 77 VAL A CA 1
ATOM 612 C C . VAL A 1 77 ? -8.844 14.305 7.496 1 98.06 77 VAL A C 1
ATOM 614 O O . VAL A 1 77 ? -7.91 14.969 7.945 1 98.06 77 VAL A O 1
ATOM 617 N N . LEU A 1 78 ? -9.438 14.547 6.34 1 98.25 78 LEU A N 1
ATOM 618 C CA . LEU A 1 78 ? -8.93 15.594 5.465 1 98.25 78 LEU A CA 1
ATOM 619 C C . LEU A 1 78 ? -8.984 16.953 6.152 1 98.25 78 LEU A C 1
ATOM 621 O O . LEU A 1 78 ? -8.023 17.719 6.09 1 98.25 78 LEU A O 1
ATOM 625 N N . ASN A 1 79 ? -10.008 17.203 6.797 1 98.25 79 ASN A N 1
ATOM 626 C CA . ASN A 1 79 ? -10.148 18.469 7.5 1 98.25 79 ASN A CA 1
ATOM 627 C C . ASN A 1 79 ? -9.094 18.641 8.586 1 98.25 79 ASN A C 1
ATOM 629 O O . ASN A 1 79 ? -8.516 19.719 8.734 1 98.25 79 ASN A O 1
ATOM 633 N N . GLU A 1 80 ? -8.875 17.578 9.305 1 98.25 80 GLU A N 1
ATOM 634 C CA . GLU A 1 80 ? -7.848 17.609 10.336 1 98.25 80 GLU A CA 1
ATOM 635 C C . GLU A 1 80 ? -6.465 17.828 9.734 1 98.25 80 GLU A C 1
ATOM 637 O O . GLU A 1 80 ? -5.656 18.578 10.281 1 98.25 80 GLU A O 1
ATOM 642 N N . LEU A 1 81 ? -6.219 17.234 8.633 1 98.56 81 LEU A N 1
ATOM 643 C CA . LEU A 1 81 ? -4.922 17.344 7.977 1 98.56 81 LEU A CA 1
ATOM 644 C C . LEU A 1 81 ? -4.715 18.75 7.41 1 98.56 81 LEU A C 1
ATOM 646 O O . LEU A 1 81 ? -3.615 19.297 7.492 1 98.56 81 LEU A O 1
ATOM 650 N N . ILE A 1 82 ? -5.742 19.281 6.836 1 98.44 82 ILE A N 1
ATOM 651 C CA . ILE A 1 82 ? -5.66 20.625 6.293 1 98.44 82 ILE A CA 1
ATOM 652 C C . ILE A 1 82 ? -5.395 21.625 7.422 1 98.44 82 ILE A C 1
ATOM 654 O O . ILE A 1 82 ? -4.57 22.531 7.281 1 98.44 82 ILE A O 1
ATOM 658 N N . ALA A 1 83 ? -6.066 21.484 8.531 1 98.31 83 ALA A N 1
ATOM 659 C CA . ALA A 1 83 ? -5.824 22.328 9.703 1 98.31 83 ALA A CA 1
ATOM 660 C C . ALA A 1 83 ? -4.379 22.219 10.164 1 98.31 83 ALA A C 1
ATOM 662 O O . ALA A 1 83 ? -3.742 23.234 10.484 1 98.31 83 ALA A O 1
ATOM 663 N N . GLU A 1 84 ? -3.857 21 10.227 1 98.31 84 GLU A N 1
ATOM 664 C CA . GLU A 1 84 ? -2.479 20.781 10.648 1 98.31 84 GLU A CA 1
ATOM 665 C C . GLU A 1 84 ? -1.492 21.406 9.664 1 98.31 84 GLU A C 1
ATOM 667 O O . GLU A 1 84 ? -0.484 21.984 10.07 1 98.31 84 GLU A O 1
ATOM 672 N N . GLU A 1 85 ? -1.753 21.25 8.406 1 97.94 85 GLU A N 1
ATOM 673 C CA . GLU A 1 85 ? -0.91 21.875 7.391 1 97.94 85 GLU A CA 1
ATOM 674 C C . GLU A 1 85 ? -0.827 23.391 7.582 1 97.94 85 GLU A C 1
ATOM 676 O O . GLU A 1 85 ? 0.256 23.969 7.5 1 97.94 85 GLU A O 1
ATOM 681 N N . THR A 1 86 ? -1.958 24.016 7.871 1 97.44 86 THR A N 1
ATOM 682 C CA . THR A 1 86 ? -2.025 25.453 8.125 1 97.44 86 THR A CA 1
ATOM 683 C C . THR A 1 86 ? -1.199 25.812 9.352 1 97.44 86 THR A C 1
ATOM 685 O O . THR A 1 86 ? -0.467 26.812 9.336 1 97.44 86 THR A O 1
ATOM 688 N N . ARG A 1 87 ? -1.346 25.031 10.328 1 97.06 87 ARG A N 1
ATOM 689 C CA . ARG A 1 87 ? -0.585 25.266 11.555 1 97.06 87 ARG A CA 1
ATOM 690 C C . ARG A 1 87 ? 0.916 25.203 11.289 1 97.06 87 ARG A C 1
ATOM 692 O O . ARG A 1 87 ? 1.669 26.062 11.742 1 97.06 87 ARG A O 1
ATOM 699 N N . LEU A 1 88 ? 1.341 24.203 10.625 1 95.75 88 LEU A N 1
ATOM 700 C CA . LEU A 1 88 ? 2.752 24 10.305 1 95.75 88 LEU A CA 1
ATOM 701 C C . LEU A 1 88 ? 3.291 25.156 9.477 1 95.75 88 LEU A C 1
ATOM 703 O O . LEU A 1 88 ? 4.426 25.594 9.68 1 95.75 88 LEU A O 1
ATOM 707 N N . GLU A 1 89 ? 2.504 25.562 8.516 1 95.06 89 GLU A N 1
ATOM 708 C CA . GLU A 1 89 ? 2.9 26.688 7.688 1 95.06 89 GLU A CA 1
ATOM 709 C C . GLU A 1 89 ? 3.074 27.953 8.523 1 95.06 89 GLU A C 1
ATOM 711 O O . GLU A 1 89 ? 4.012 28.719 8.312 1 95.06 89 GLU A O 1
ATOM 716 N N . GLN A 1 90 ? 2.191 28.219 9.391 1 94.31 90 GLN A N 1
ATOM 717 C CA . GLN A 1 90 ? 2.27 29.375 10.281 1 94.31 90 GLN A CA 1
ATOM 718 C C . GLN A 1 90 ? 3.508 29.312 11.164 1 94.31 90 GLN A C 1
ATOM 720 O O . GLN A 1 90 ? 4.195 30.312 11.359 1 94.31 90 GLN A O 1
ATOM 725 N N . CYS A 1 91 ? 3.785 28.172 11.656 1 92.62 91 CYS A N 1
ATOM 726 C CA . CYS A 1 91 ? 4.961 27.984 12.5 1 92.62 91 CYS A CA 1
ATOM 727 C C . CYS A 1 91 ? 6.238 28.281 11.727 1 92.62 91 CYS A C 1
ATOM 729 O O . CYS A 1 91 ? 7.16 28.906 12.266 1 92.62 91 CYS A O 1
ATOM 731 N N . SER A 1 92 ? 6.316 27.844 10.531 1 89.19 92 SER A N 1
ATOM 732 C CA . SER A 1 92 ? 7.488 28.094 9.703 1 89.19 92 SER A CA 1
ATOM 733 C C . SER A 1 92 ? 7.652 29.578 9.398 1 89.19 92 SER A C 1
ATOM 735 O O . SER A 1 92 ? 8.766 30.094 9.414 1 89.19 92 SER A O 1
ATOM 737 N N . ARG A 1 93 ? 6.625 30.281 9.18 1 88.38 93 ARG A N 1
ATOM 738 C CA . ARG A 1 93 ? 6.668 31.719 8.898 1 88.38 93 ARG A CA 1
ATOM 739 C C . ARG A 1 93 ? 7.125 32.5 10.117 1 88.38 93 ARG A C 1
ATOM 741 O O . ARG A 1 93 ? 7.898 33.469 10 1 88.38 93 ARG A O 1
ATOM 748 N N . ASP A 1 94 ? 6.668 32.125 11.18 1 88.19 94 ASP A N 1
ATOM 749 C CA . ASP A 1 94 ? 7.051 32.781 12.422 1 88.19 94 ASP A CA 1
ATOM 750 C C . ASP A 1 94 ? 8.539 32.594 12.703 1 88.19 94 ASP A C 1
ATOM 752 O O . ASP A 1 94 ? 9.211 33.531 13.156 1 88.19 94 ASP A O 1
ATOM 756 N N . HIS A 1 95 ? 9.039 31.484 12.43 1 85.94 95 HIS A N 1
ATOM 757 C CA . HIS A 1 95 ? 10.461 31.219 12.617 1 85.94 95 HIS A CA 1
ATOM 758 C C . HIS A 1 95 ? 11.305 32.062 11.672 1 85.94 95 HIS A C 1
ATOM 760 O O . HIS A 1 95 ? 12.336 32.625 12.07 1 85.94 95 HIS A O 1
ATOM 766 N N . GLU A 1 96 ? 10.859 32.125 10.562 1 85.44 96 GLU A N 1
ATOM 767 C CA . GLU A 1 96 ? 11.57 32.938 9.578 1 85.44 96 GLU A CA 1
ATOM 768 C C . GLU A 1 96 ? 11.555 34.438 9.961 1 85.44 96 GLU A C 1
ATOM 770 O O . GLU A 1 96 ? 12.562 35.125 9.82 1 85.44 96 GLU A O 1
ATOM 775 N N . GLN A 1 97 ? 10.484 34.875 10.438 1 84.81 97 GLN A N 1
ATOM 776 C CA . GLN A 1 97 ? 10.352 36.281 10.852 1 84.81 97 GLN A CA 1
ATOM 777 C C . GLN A 1 97 ? 11.203 36.562 12.086 1 84.81 97 GLN A C 1
ATOM 779 O O . GLN A 1 97 ? 11.836 37.625 12.172 1 84.81 97 GLN A O 1
ATOM 784 N N . PHE A 1 98 ? 11.227 35.625 12.93 1 82.62 98 PHE A N 1
ATOM 785 C CA . PHE A 1 98 ? 12.07 35.812 14.109 1 82.62 98 PHE A CA 1
ATOM 786 C C . PHE A 1 98 ? 13.539 35.844 13.719 1 82.62 98 PHE A C 1
ATOM 788 O O . PHE A 1 98 ? 14.297 36.688 14.227 1 82.62 98 PHE A O 1
ATOM 795 N N . ALA A 1 99 ? 13.898 34.969 12.828 1 80.38 99 ALA A N 1
ATOM 796 C CA . ALA A 1 99 ? 15.281 34.938 12.367 1 80.38 99 ALA A CA 1
ATOM 797 C C . ALA A 1 99 ? 15.656 36.219 11.641 1 80.38 99 ALA A C 1
ATOM 799 O O . ALA A 1 99 ? 16.766 36.75 11.812 1 80.38 99 ALA A O 1
ATOM 800 N N . LEU A 1 100 ? 14.789 36.812 10.883 1 82.25 100 LEU A N 1
ATOM 801 C CA . LEU A 1 100 ? 15.023 38.062 10.164 1 82.25 100 LEU A CA 1
ATOM 802 C C . LEU A 1 100 ? 15.094 39.25 11.125 1 82.25 100 LEU A C 1
ATOM 804 O O . LEU A 1 100 ? 15.938 40.125 10.953 1 82.25 100 LEU A O 1
ATOM 808 N N . ASN A 1 101 ? 14.273 39.188 12.102 1 82.56 101 ASN A N 1
ATOM 809 C CA . ASN A 1 101 ? 14.242 40.281 13.07 1 82.56 101 ASN A CA 1
ATOM 810 C C . ASN A 1 101 ? 15.43 40.219 14.023 1 82.56 101 ASN A C 1
ATOM 812 O O . ASN A 1 101 ? 15.938 41.25 14.461 1 82.56 101 ASN A O 1
ATOM 816 N N . SER A 1 102 ? 15.844 39.062 14.266 1 75.94 102 SER A N 1
ATOM 817 C CA . SER A 1 102 ? 17 38.906 15.148 1 75.94 102 SER A CA 1
ATOM 818 C C . SER A 1 102 ? 18.281 39.312 14.438 1 75.94 102 SER A C 1
ATOM 820 O O . SER A 1 102 ? 19.266 39.719 15.078 1 75.94 102 SER A O 1
ATOM 822 N N . ALA A 1 103 ? 18.328 39.031 13.102 1 67.44 103 ALA A N 1
ATOM 823 C CA . ALA A 1 103 ? 19.516 39.344 12.32 1 67.44 103 ALA A CA 1
ATOM 824 C C . ALA A 1 103 ? 19.656 40.844 12.086 1 67.44 103 ALA A C 1
ATOM 826 O O . ALA A 1 103 ? 20.672 41.344 11.594 1 67.44 103 ALA A O 1
ATOM 827 N N . THR A 1 104 ? 18.594 41.625 12.312 1 60.72 104 THR A N 1
ATOM 828 C CA . THR A 1 104 ? 18.766 43.062 12.18 1 60.72 104 THR A CA 1
ATOM 829 C C . THR A 1 104 ? 19.828 43.594 13.148 1 60.72 104 THR A C 1
ATOM 831 O O . THR A 1 104 ? 19.734 43.344 14.352 1 60.72 104 THR A O 1
ATOM 834 N N . PRO A 1 105 ? 21.016 43.75 12.609 1 58.47 105 PRO A N 1
ATOM 835 C CA . PRO A 1 105 ? 22.109 44.25 13.445 1 58.47 105 PRO A CA 1
ATOM 836 C C . PRO A 1 105 ? 21.688 45.438 14.297 1 58.47 105 PRO A C 1
ATOM 838 O O . PRO A 1 105 ? 20.938 46.312 13.844 1 58.47 105 PRO A O 1
ATOM 841 N N . SER A 1 106 ? 21.406 45.281 15.508 1 54.16 106 SER A N 1
ATOM 842 C CA . SER A 1 106 ? 21.328 46.469 16.359 1 54.16 106 SER A CA 1
ATOM 843 C C . SER A 1 106 ? 22.359 47.5 15.945 1 54.16 106 SER A C 1
ATOM 845 O O . SER A 1 106 ? 23.516 47.188 15.664 1 54.16 106 SER A O 1
ATOM 847 N N . ARG A 1 107 ? 22.047 48.562 15.297 1 50.22 107 ARG A N 1
ATOM 848 C CA . ARG A 1 107 ? 22.984 49.688 15.078 1 50.22 107 ARG A CA 1
ATOM 849 C C . ARG A 1 107 ? 23.953 49.812 16.25 1 50.22 107 ARG A C 1
ATOM 851 O O . ARG A 1 107 ? 23.531 49.906 17.406 1 50.22 107 ARG A O 1
ATOM 858 N N . THR A 1 108 ? 25.109 49.25 16.141 1 47.03 108 THR A N 1
ATOM 859 C CA . THR A 1 108 ? 26.188 49.625 17.047 1 47.03 108 THR A CA 1
ATOM 860 C C . THR A 1 108 ? 26.109 51.094 17.438 1 47.03 108 THR A C 1
ATOM 862 O O . THR A 1 108 ? 26.078 51.969 16.562 1 47.03 108 THR A O 1
ATOM 865 N N . GLY A 1 109 ? 25.391 51.531 18.422 1 43.53 109 GLY A N 1
ATOM 866 C CA . GLY A 1 109 ? 25.516 52.875 18.969 1 43.53 109 GLY A CA 1
ATOM 867 C C . GLY A 1 109 ? 26.906 53.469 18.812 1 43.53 109 GLY A C 1
ATOM 868 O O . GLY A 1 109 ? 27.906 52.781 19.125 1 43.53 109 GLY A O 1
ATOM 869 N N . THR A 1 110 ? 27.188 54.25 17.812 1 43.59 110 THR A N 1
ATOM 870 C CA . THR A 1 110 ? 28.375 55.125 17.797 1 43.59 110 THR A CA 1
ATOM 871 C C . THR A 1 110 ? 28.656 55.688 19.188 1 43.59 110 THR A C 1
ATOM 873 O O . THR A 1 110 ? 27.797 56.312 19.781 1 43.59 110 THR A O 1
ATOM 876 N N . ARG A 1 111 ? 29.453 54.969 20.062 1 45.16 111 ARG A N 1
ATOM 877 C CA . ARG A 1 111 ? 30.031 55.594 21.234 1 45.16 111 ARG A CA 1
ATOM 878 C C . ARG A 1 111 ? 30.625 56.969 20.906 1 45.16 111 ARG A C 1
ATOM 880 O O . ARG A 1 111 ? 31.609 57.062 20.172 1 45.16 111 ARG A O 1
ATOM 887 N N . ASN A 1 112 ? 29.859 58.031 20.641 1 40.44 112 ASN A N 1
ATOM 888 C CA . ASN A 1 112 ? 30.422 59.375 20.625 1 40.44 112 ASN A CA 1
ATOM 889 C C . ASN A 1 112 ? 31.406 59.594 21.766 1 40.44 112 ASN A C 1
ATOM 891 O O . ASN A 1 112 ? 31.062 59.438 22.938 1 40.44 112 ASN A O 1
ATOM 895 N N . ARG A 1 113 ? 32.688 59.219 21.641 1 42.03 113 ARG A N 1
ATOM 896 C CA . ARG A 1 113 ? 33.812 59.656 22.5 1 42.03 113 ARG A CA 1
ATOM 897 C C . ARG A 1 113 ? 33.75 61.125 22.797 1 42.03 113 ARG A C 1
ATOM 899 O O . ARG A 1 113 ? 33.938 61.969 21.891 1 42.03 113 ARG A O 1
ATOM 906 N N . SER A 1 114 ? 32.844 61.594 23.703 1 41.72 114 SER A N 1
ATOM 907 C CA . SER A 1 114 ? 32.906 62.969 24.188 1 41.72 114 SER A CA 1
ATOM 908 C C . SER A 1 114 ? 34.344 63.375 24.562 1 41.72 114 SER A C 1
ATOM 910 O O . SER A 1 114 ? 35 62.688 25.359 1 41.72 114 SER A O 1
ATOM 912 N N . GLU A 1 115 ? 35.188 63.875 23.688 1 41.25 115 GLU A N 1
ATOM 913 C CA . GLU A 1 115 ? 36.469 64.562 23.922 1 41.25 115 GLU A CA 1
ATOM 914 C C . GLU 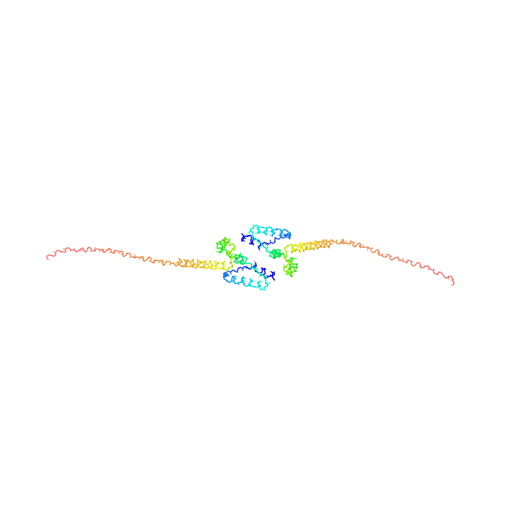A 1 115 ? 36.375 65.5 25.094 1 41.25 115 GLU A C 1
ATOM 916 O O . GLU A 1 115 ? 35.562 66.438 25.078 1 41.25 115 GLU A O 1
ATOM 921 N N . ALA A 1 116 ? 36.5 65.125 26.359 1 41.62 116 ALA A N 1
ATOM 922 C CA . ALA A 1 116 ? 36.656 65.938 27.547 1 41.62 116 ALA A CA 1
ATOM 923 C C . ALA A 1 116 ? 37.719 67 27.328 1 41.62 116 ALA A C 1
ATOM 925 O O . ALA A 1 116 ? 38.875 66.75 27 1 41.62 116 ALA A O 1
ATOM 926 N N . ASN A 1 117 ? 37.344 68.25 26.875 1 40.41 117 ASN A N 1
ATOM 927 C CA . ASN A 1 117 ? 38.125 69.438 26.781 1 40.41 117 ASN A CA 1
ATOM 928 C C . ASN A 1 117 ? 38.938 69.688 28.047 1 40.41 117 ASN A C 1
ATOM 930 O O . ASN A 1 117 ? 38.375 69.75 29.156 1 40.41 117 ASN A O 1
ATOM 934 N N . ARG A 1 118 ? 40.156 69.25 28.172 1 41.72 118 ARG A N 1
ATOM 935 C CA . ARG A 1 118 ? 41.094 69.5 29.281 1 41.72 118 ARG A CA 1
ATOM 936 C C . ARG A 1 118 ? 41.125 71 29.625 1 41.72 118 ARG A C 1
ATOM 938 O O . ARG A 1 118 ? 41.25 71.812 28.734 1 41.72 118 ARG A O 1
ATOM 945 N N . PRO A 1 119 ? 40.688 71.312 30.828 1 42.22 119 PRO A N 1
ATOM 946 C CA . PRO A 1 119 ? 40.688 72.688 31.297 1 42.22 119 PRO A CA 1
ATOM 947 C C . PRO A 1 119 ? 42.062 73.375 31.188 1 42.22 119 PRO A C 1
ATOM 949 O O . PRO A 1 119 ? 43.062 72.688 31.516 1 42.22 119 PRO A O 1
ATOM 952 N N . GLN A 1 120 ? 42.438 74.062 30.156 1 40 120 GLN A N 1
ATOM 953 C CA . GLN A 1 120 ? 43.688 74.812 30 1 40 120 GLN A CA 1
ATOM 954 C C . GLN A 1 120 ? 43.969 75.625 31.234 1 40 120 GLN A C 1
ATOM 956 O O . GLN A 1 120 ? 43.125 76.375 31.703 1 40 120 GLN A O 1
ATOM 961 N N . TYR A 1 121 ? 44.781 75.188 32.156 1 39.81 121 TYR A N 1
ATOM 962 C CA . TYR A 1 121 ? 45.312 75.875 33.344 1 39.81 121 TYR A CA 1
ATOM 963 C C . TYR A 1 121 ? 45.906 77.188 32.969 1 39.81 121 TYR A C 1
ATOM 965 O O . TYR A 1 121 ? 46.812 77.25 32.125 1 39.81 121 TYR A O 1
ATOM 973 N N . LYS A 1 122 ? 45.188 78.375 32.906 1 35.94 122 LYS A N 1
ATOM 974 C CA . LYS A 1 122 ? 45.625 79.75 32.656 1 35.94 122 LYS A CA 1
ATOM 975 C C . LYS A 1 122 ? 46.719 80.125 33.656 1 35.94 122 LYS A C 1
ATOM 977 O O . LYS A 1 122 ? 46.562 80 34.844 1 35.94 122 LYS A O 1
ATOM 982 N N . VAL A 1 123 ? 48 79.938 33.281 1 38.72 123 VAL A N 1
ATOM 983 C CA . VAL A 1 123 ? 49.188 80.375 34 1 38.72 123 VAL A CA 1
ATOM 984 C C . VAL A 1 123 ? 49.094 81.875 34.375 1 38.72 123 VAL A C 1
ATOM 986 O O . VAL A 1 123 ? 48.969 82.75 33.5 1 38.72 123 VAL A O 1
ATOM 989 N N . LYS A 1 124 ? 48.562 82.188 35.531 1 39.19 124 LYS A N 1
ATOM 990 C CA . LYS A 1 124 ? 48.531 83.5 36.125 1 39.19 124 LYS A CA 1
ATOM 991 C C . LYS A 1 124 ? 49.906 84.188 36.125 1 39.19 124 LYS A C 1
ATOM 993 O O . LYS A 1 124 ? 50.844 83.625 36.75 1 39.19 124 LYS A O 1
ATOM 998 N N . LYS A 1 125 ? 50.344 84.812 35.031 1 33.28 125 LYS A N 1
ATOM 999 C CA . LYS A 1 125 ? 51.594 85.562 34.969 1 33.28 125 LYS A CA 1
ATOM 1000 C C . LYS A 1 125 ? 51.625 86.625 36.031 1 33.28 125 LYS A C 1
ATOM 1002 O O . LYS A 1 125 ? 50.719 87.5 36.094 1 33.28 125 LYS A O 1
ATOM 1007 N N . TYR A 1 126 ? 52.156 86.438 37.188 1 36.72 126 TYR A N 1
ATOM 1008 C CA . TYR A 1 126 ? 52.469 87.312 38.312 1 36.72 126 TYR A CA 1
ATOM 1009 C C . TYR A 1 126 ? 53.375 88.5 37.844 1 36.72 126 TYR A C 1
ATOM 1011 O O . TYR A 1 126 ? 54.531 88.25 37.438 1 36.72 126 TYR A O 1
ATOM 1019 N N . ASN A 1 127 ? 52.781 89.5 37.062 1 28.92 127 ASN A N 1
ATOM 1020 C CA . ASN A 1 127 ? 53.531 90.688 36.688 1 28.92 127 ASN A CA 1
ATOM 1021 C C . ASN A 1 127 ? 54.188 91.375 37.906 1 28.92 127 ASN A C 1
ATOM 1023 O O . ASN A 1 127 ? 53.5 91.688 38.875 1 28.92 127 ASN A O 1
ATOM 1027 N N . MET A 1 128 ? 55.469 91.25 38.156 1 32.81 128 MET A N 1
ATOM 1028 C CA . MET A 1 128 ? 56.406 91.875 39.094 1 32.81 128 MET A CA 1
ATOM 1029 C C . MET A 1 128 ? 56.5 93.375 38.906 1 32.81 128 MET A C 1
ATOM 1031 O O . MET A 1 128 ? 56.969 93.875 37.906 1 32.81 128 MET A O 1
ATOM 1035 N N . THR A 1 129 ? 55.344 94.188 39.031 1 32.97 129 THR A N 1
ATOM 1036 C CA . THR A 1 129 ? 55.5 95.625 38.938 1 32.97 129 THR A CA 1
ATOM 1037 C C . THR A 1 129 ? 56.562 96.062 39.906 1 32.97 129 THR A C 1
ATOM 1039 O O . THR A 1 129 ? 56.469 95.812 41.125 1 32.97 129 THR A O 1
ATOM 1042 N N . GLY A 1 130 ? 57.719 96.562 39.469 1 31.75 130 GLY A N 1
ATOM 1043 C CA . GLY A 1 130 ? 58.906 97.188 39.969 1 31.75 130 GLY A CA 1
ATOM 1044 C C . GLY A 1 130 ? 58.625 98.5 40.75 1 31.75 130 GLY A C 1
ATOM 1045 O O . GLY A 1 130 ? 57.531 99 40.656 1 31.75 130 GLY A O 1
ATOM 1046 N N . TYR A 1 131 ? 59.562 99.125 41.719 1 33.56 131 TYR A N 1
ATOM 1047 C CA . TYR A 1 131 ? 59.812 99.875 42.906 1 33.56 131 TYR A CA 1
ATOM 1048 C C . TYR A 1 131 ? 59.875 101.375 42.594 1 33.56 131 TYR A C 1
ATOM 1050 O O . TYR A 1 131 ? 59.969 102.25 43.469 1 33.56 131 TYR A O 1
ATOM 1058 N N . SER A 1 132 ? 59.781 102 41.406 1 37.09 132 SER A N 1
ATOM 1059 C CA . SER A 1 132 ? 60.656 103.188 41.469 1 37.09 132 SER A CA 1
ATOM 1060 C C . SER A 1 132 ? 60.156 104.188 42.5 1 37.09 132 SER A C 1
ATOM 1062 O O . SER A 1 132 ? 58.938 104.312 42.719 1 37.09 132 SER A O 1
ATOM 1064 N N . ASP A 1 133 ? 61.125 105.062 43.281 1 33.97 133 ASP A N 1
ATOM 1065 C CA . ASP A 1 133 ? 61.438 106.062 44.281 1 33.97 133 ASP A CA 1
ATOM 1066 C C . ASP A 1 133 ? 60.938 107.438 43.812 1 33.97 133 ASP A C 1
ATOM 1068 O O . ASP A 1 133 ? 61.344 108.5 44.375 1 33.97 133 ASP A O 1
ATOM 1072 N N . ARG A 1 134 ? 60.031 107.812 42.906 1 33.12 134 ARG A N 1
ATOM 1073 C CA . ARG A 1 134 ? 60 109.188 42.594 1 33.12 134 ARG A CA 1
ATOM 1074 C C . ARG A 1 134 ? 59.438 110 43.75 1 33.12 134 ARG A C 1
ATOM 1076 O O . ARG A 1 134 ? 58.375 109.688 44.281 1 33.12 134 ARG A O 1
ATOM 1083 N N . ASP A 1 135 ? 60.25 111 44.531 1 24.84 135 ASP A N 1
ATOM 1084 C CA . ASP A 1 135 ? 59.75 112.375 44.812 1 24.84 135 ASP A CA 1
ATOM 1085 C C . ASP A 1 135 ? 59.25 113.062 43.562 1 24.84 135 ASP A C 1
ATOM 1087 O O . ASP A 1 135 ? 59.844 112.875 42.469 1 24.84 135 ASP A O 1
ATOM 1091 N N . MET B 1 1 ? -5.398 -1.149 14.992 1 83.75 1 MET B N 1
ATOM 1092 C CA . MET B 1 1 ? -6.102 -1.481 13.75 1 83.75 1 MET B CA 1
ATOM 1093 C C . MET B 1 1 ? -5.426 -0.829 12.547 1 83.75 1 MET B C 1
ATOM 1095 O O . MET B 1 1 ? -4.898 -1.521 11.68 1 83.75 1 MET B O 1
ATOM 1099 N N . ILE B 1 2 ? -5.066 0.44 12.617 1 86.31 2 ILE B N 1
ATOM 1100 C CA . ILE B 1 2 ? -4.461 1.148 11.492 1 86.31 2 ILE B CA 1
ATOM 1101 C C . ILE B 1 2 ? -3.053 0.612 11.242 1 86.31 2 ILE B C 1
ATOM 1103 O O . ILE B 1 2 ? -2.639 0.453 10.094 1 86.31 2 ILE B O 1
ATOM 1107 N N . GLY B 1 3 ? -2.371 0.291 12.344 1 90.44 3 GLY B N 1
ATOM 1108 C CA . GLY B 1 3 ? -1.043 -0.287 12.211 1 90.44 3 GLY B CA 1
ATOM 1109 C C . GLY B 1 3 ? -1.041 -1.619 11.484 1 90.44 3 GLY B C 1
ATOM 1110 O O . GLY B 1 3 ? -0.183 -1.867 10.633 1 90.44 3 GLY B O 1
ATOM 1111 N N . LEU B 1 4 ? -1.999 -2.434 11.773 1 94.06 4 LEU B N 1
ATOM 1112 C CA . LEU B 1 4 ? -2.115 -3.738 11.133 1 94.06 4 LEU B CA 1
ATOM 1113 C C . LEU B 1 4 ? -2.539 -3.586 9.672 1 94.06 4 LEU B C 1
ATOM 1115 O O . LEU B 1 4 ? -2.072 -4.328 8.805 1 94.06 4 LEU B O 1
ATOM 1119 N N . LEU B 1 5 ? -3.385 -2.631 9.398 1 94.88 5 LEU B N 1
ATOM 1120 C CA . LEU B 1 5 ? -3.785 -2.346 8.023 1 94.88 5 LEU B CA 1
ATOM 1121 C C . LEU B 1 5 ? -2.586 -1.904 7.191 1 94.88 5 LEU B C 1
ATOM 1123 O O . LEU B 1 5 ? -2.424 -2.342 6.047 1 94.88 5 LEU B O 1
ATOM 1127 N N . ASP B 1 6 ? -1.784 -1.101 7.805 1 94.81 6 ASP B N 1
ATOM 1128 C CA . ASP B 1 6 ? -0.575 -0.651 7.121 1 94.81 6 ASP B CA 1
ATOM 1129 C C . ASP B 1 6 ? 0.371 -1.819 6.855 1 94.81 6 ASP B C 1
ATOM 1131 O O . ASP B 1 6 ? 0.967 -1.909 5.781 1 94.81 6 ASP B O 1
ATOM 1135 N N . GLN B 1 7 ? 0.503 -2.648 7.855 1 96.19 7 GLN B N 1
ATOM 1136 C CA . GLN B 1 7 ? 1.339 -3.832 7.68 1 96.19 7 GLN B CA 1
ATOM 1137 C C . GLN B 1 7 ? 0.837 -4.695 6.527 1 96.19 7 GLN B C 1
ATOM 1139 O O . GLN B 1 7 ? 1.631 -5.184 5.719 1 96.19 7 GLN B O 1
ATOM 1144 N N . PHE B 1 8 ? -0.461 -4.859 6.434 1 97.69 8 PHE B N 1
ATOM 1145 C CA . PHE B 1 8 ? -1.062 -5.695 5.398 1 97.69 8 PHE B CA 1
ATOM 1146 C C . PHE B 1 8 ? -0.791 -5.117 4.012 1 97.69 8 PHE B C 1
ATOM 1148 O O . PHE B 1 8 ? -0.266 -5.812 3.139 1 97.69 8 PHE B O 1
ATOM 1155 N N . PHE B 1 9 ? -1.008 -3.852 3.854 1 96.19 9 PHE B N 1
ATOM 1156 C CA . PHE B 1 9 ? -0.924 -3.273 2.518 1 96.19 9 PHE B CA 1
ATOM 1157 C C . PHE B 1 9 ? 0.519 -2.93 2.166 1 96.19 9 PHE B C 1
ATOM 1159 O O . PHE B 1 9 ? 0.831 -2.65 1.007 1 96.19 9 PHE B O 1
ATOM 1166 N N . SER B 1 10 ? 1.405 -2.996 3.125 1 95.38 10 SER B N 1
ATOM 1167 C CA . SER B 1 10 ? 2.814 -2.719 2.863 1 95.38 10 SER B CA 1
ATOM 1168 C C . SER B 1 10 ? 3.631 -4.004 2.807 1 95.38 10 SER B C 1
ATOM 1170 O O . SER B 1 10 ? 4.844 -3.967 2.6 1 95.38 10 SER B O 1
ATOM 1172 N N . CYS B 1 11 ? 2.971 -5.082 3.029 1 97 11 CYS B N 1
ATOM 1173 C CA . CYS B 1 11 ? 3.678 -6.355 3.062 1 97 11 CYS B CA 1
ATOM 1174 C C . CYS B 1 11 ? 4.254 -6.699 1.692 1 97 11 CYS B C 1
ATOM 1176 O O . CYS B 1 11 ? 3.506 -6.891 0.732 1 97 11 CYS B O 1
ATOM 1178 N N . ILE B 1 12 ? 5.598 -6.809 1.58 1 96.31 12 ILE B N 1
ATOM 1179 C CA . ILE B 1 12 ? 6.285 -7.066 0.32 1 96.31 12 ILE B CA 1
ATOM 1180 C C . ILE B 1 12 ? 7.02 -8.406 0.397 1 96.31 12 ILE B C 1
ATOM 1182 O O . ILE B 1 12 ? 7.578 -8.75 1.439 1 96.31 12 ILE B O 1
ATOM 1186 N N . ILE B 1 13 ? 6.977 -9.133 -0.653 1 97.75 13 ILE B N 1
ATOM 1187 C CA . ILE B 1 13 ? 7.73 -10.383 -0.689 1 97.75 13 ILE B CA 1
ATOM 1188 C C . ILE B 1 13 ? 9.227 -10.078 -0.645 1 97.75 13 ILE B C 1
ATOM 1190 O O . ILE B 1 13 ? 9.703 -9.141 -1.296 1 97.75 13 ILE B O 1
ATOM 1194 N N . ASP B 1 14 ? 9.953 -10.852 0.165 1 96.44 14 ASP B N 1
ATOM 1195 C CA . ASP B 1 14 ? 11.398 -10.68 0.278 1 96.44 14 ASP B CA 1
ATOM 1196 C C . ASP B 1 14 ? 12.117 -11.297 -0.919 1 96.44 14 ASP B C 1
ATOM 1198 O O . ASP B 1 14 ? 11.555 -12.148 -1.619 1 96.44 14 ASP B O 1
ATOM 1202 N N . ILE B 1 15 ? 13.391 -10.82 -1.021 1 92.56 15 ILE B N 1
ATOM 1203 C CA . ILE B 1 15 ? 14.234 -11.367 -2.072 1 92.56 15 ILE B CA 1
ATOM 1204 C C . ILE B 1 15 ? 14.43 -12.867 -1.846 1 92.56 15 ILE B C 1
ATOM 1206 O O . ILE B 1 15 ? 14.773 -13.297 -0.74 1 92.56 15 ILE B O 1
ATOM 1210 N N . ASN B 1 16 ? 14.016 -13.711 -2.828 1 92.06 16 ASN B N 1
ATOM 1211 C CA . ASN B 1 16 ? 14.219 -15.156 -2.84 1 92.06 16 ASN B CA 1
ATOM 1212 C C . ASN B 1 16 ? 13.234 -15.859 -1.909 1 92.06 16 ASN B C 1
ATOM 1214 O O . ASN B 1 16 ? 13.414 -17.047 -1.591 1 92.06 16 ASN B O 1
ATOM 1218 N N . GLU B 1 17 ? 12.391 -15.148 -1.393 1 97.25 17 GLU B N 1
ATOM 1219 C CA . GLU B 1 17 ? 11.344 -15.773 -0.59 1 97.25 17 GLU B CA 1
ATOM 1220 C C . GLU B 1 17 ? 10.406 -16.609 -1.46 1 97.25 17 GLU B C 1
ATOM 1222 O O . GLU B 1 17 ? 10.023 -16.188 -2.551 1 97.25 17 GLU B O 1
ATOM 1227 N N . LYS B 1 18 ? 10.039 -17.781 -0.909 1 97.81 18 LYS B N 1
ATOM 1228 C CA . LYS B 1 18 ? 9.078 -18.625 -1.613 1 97.81 18 LYS B CA 1
ATOM 1229 C C . LYS B 1 18 ? 7.66 -18.078 -1.47 1 97.81 18 LYS B C 1
ATOM 1231 O O . LYS B 1 18 ? 7.312 -17.5 -0.436 1 97.81 18 LYS B O 1
ATOM 1236 N N . ILE B 1 19 ? 6.84 -18.328 -2.449 1 98.31 19 ILE B N 1
ATOM 1237 C CA . ILE B 1 19 ? 5.473 -17.828 -2.512 1 98.31 19 ILE B CA 1
ATOM 1238 C C . ILE B 1 19 ? 4.684 -18.328 -1.302 1 98.31 19 ILE B C 1
ATOM 1240 O O . ILE B 1 19 ? 3.9 -17.578 -0.712 1 98.31 19 ILE B O 1
ATOM 1244 N N . GLY B 1 20 ? 4.859 -19.547 -1.026 1 98.06 20 GLY B N 1
ATOM 1245 C CA . GLY B 1 20 ? 4.141 -20.125 0.1 1 98.06 20 GLY B CA 1
ATOM 1246 C C . GLY B 1 20 ? 4.426 -19.406 1.412 1 98.06 20 GLY B C 1
ATOM 1247 O O . GLY B 1 20 ? 3.518 -19.188 2.215 1 98.06 20 GLY B O 1
ATOM 1248 N N . LEU B 1 21 ? 5.691 -19.109 1.703 1 98.19 21 LEU B N 1
ATOM 1249 C CA . LEU B 1 21 ? 6.086 -18.406 2.926 1 98.19 21 LEU B CA 1
ATOM 1250 C C . LEU B 1 21 ? 5.543 -16.984 2.941 1 98.19 21 LEU B C 1
ATOM 1252 O O . LEU B 1 21 ? 5.062 -16.516 3.975 1 98.19 21 LEU B O 1
ATOM 1256 N N . TYR B 1 22 ? 5.66 -16.359 1.825 1 98.44 22 TYR B N 1
ATOM 1257 C CA . TYR B 1 22 ? 5.094 -15.023 1.689 1 98.44 22 TYR B CA 1
ATOM 1258 C C . TYR B 1 22 ? 3.6 -15.039 1.999 1 98.44 22 TYR B C 1
ATOM 1260 O O . TYR B 1 22 ? 3.115 -14.203 2.771 1 98.44 22 TYR B O 1
ATOM 1268 N N . ALA B 1 23 ? 2.873 -15.961 1.418 1 98.44 23 ALA B N 1
ATOM 1269 C CA . ALA B 1 23 ? 1.434 -16.094 1.629 1 98.44 23 ALA B CA 1
ATOM 1270 C C . ALA B 1 23 ? 1.115 -16.344 3.098 1 98.44 23 ALA B C 1
ATOM 1272 O O . ALA B 1 23 ? 0.114 -15.852 3.621 1 98.44 23 ALA B O 1
ATOM 1273 N N . ALA B 1 24 ? 1.945 -17.078 3.701 1 98.31 24 ALA B N 1
ATOM 1274 C CA . ALA B 1 24 ? 1.744 -17.375 5.117 1 98.31 24 ALA B CA 1
ATOM 1275 C C . ALA B 1 24 ? 1.868 -16.109 5.965 1 98.31 24 ALA B C 1
ATOM 1277 O O . ALA B 1 24 ? 1.112 -15.922 6.918 1 98.31 24 ALA B O 1
ATOM 1278 N N . ARG B 1 25 ? 2.848 -15.289 5.668 1 98.06 25 ARG B N 1
ATOM 1279 C CA . ARG B 1 25 ? 2.984 -14.016 6.371 1 98.06 25 ARG B CA 1
ATOM 1280 C C . ARG B 1 25 ? 1.737 -13.156 6.191 1 98.06 25 ARG B C 1
ATOM 1282 O O . ARG B 1 25 ? 1.235 -12.57 7.152 1 98.06 25 ARG B O 1
ATOM 1289 N N . LEU B 1 26 ? 1.222 -13.125 4.988 1 98.44 26 LEU B N 1
ATOM 1290 C CA . LEU B 1 26 ? 0.013 -12.359 4.711 1 98.44 26 LEU B CA 1
ATOM 1291 C C . LEU B 1 26 ? -1.173 -12.906 5.496 1 98.44 26 LEU B C 1
ATOM 1293 O O . LEU B 1 26 ? -1.944 -12.148 6.082 1 98.44 26 LEU B O 1
ATOM 1297 N N . GLN B 1 27 ? -1.269 -14.172 5.492 1 98.12 27 GLN B N 1
ATOM 1298 C CA . GLN B 1 27 ? -2.377 -14.812 6.195 1 98.12 27 GLN B CA 1
ATOM 1299 C C . GLN B 1 27 ? -2.322 -14.523 7.691 1 98.12 27 GLN B C 1
ATOM 1301 O O . GLN B 1 27 ? -3.359 -14.375 8.344 1 98.12 27 GLN B O 1
ATOM 1306 N N . LYS B 1 28 ? -1.126 -14.5 8.203 1 98.44 28 LYS B N 1
ATOM 1307 C CA . LYS B 1 28 ? -0.977 -14.164 9.617 1 98.44 28 LYS B CA 1
ATOM 1308 C C . LYS B 1 28 ? -1.503 -12.766 9.906 1 98.44 28 LYS B C 1
ATOM 1310 O O . LYS B 1 28 ? -2.211 -12.547 10.891 1 98.44 28 LYS B O 1
ATOM 1315 N N . ILE B 1 29 ? -1.169 -11.828 9.078 1 98.31 29 ILE B N 1
ATOM 1316 C CA . ILE B 1 29 ? -1.624 -10.453 9.258 1 98.31 29 ILE B CA 1
ATOM 1317 C C . ILE B 1 29 ? -3.143 -10.391 9.117 1 98.31 29 ILE B C 1
ATOM 1319 O O . ILE B 1 29 ? -3.814 -9.695 9.883 1 98.31 29 ILE B O 1
ATOM 1323 N N . ILE B 1 30 ? -3.705 -11.125 8.148 1 97.94 30 ILE B N 1
ATOM 1324 C CA . ILE B 1 30 ? -5.145 -11.172 7.922 1 97.94 30 ILE B CA 1
ATOM 1325 C C . ILE B 1 30 ? -5.844 -11.711 9.172 1 97.94 30 ILE B C 1
ATOM 1327 O O . ILE B 1 30 ? -6.875 -11.18 9.594 1 97.94 30 ILE B O 1
ATOM 1331 N N . ALA B 1 31 ? -5.238 -12.742 9.695 1 98.06 31 ALA B N 1
ATOM 1332 C CA . ALA B 1 31 ? -5.789 -13.32 10.922 1 98.06 31 ALA B CA 1
ATOM 1333 C C . ALA B 1 31 ? -5.758 -12.312 12.07 1 98.06 31 ALA B C 1
ATOM 1335 O O . ALA B 1 31 ? -6.719 -12.211 12.836 1 98.06 31 ALA B O 1
ATOM 1336 N N . ASP B 1 32 ? -4.676 -11.586 12.234 1 97.88 32 ASP B N 1
ATOM 1337 C CA . ASP B 1 32 ? -4.551 -10.562 13.266 1 97.88 32 ASP B CA 1
ATOM 1338 C C . ASP B 1 32 ? -5.598 -9.461 13.086 1 97.88 32 ASP B C 1
ATOM 1340 O O . ASP B 1 32 ? -6.172 -8.977 14.062 1 97.88 32 ASP B O 1
ATOM 1344 N N . LEU B 1 33 ? -5.863 -9.125 11.875 1 97 33 LEU B N 1
ATOM 1345 C CA . LEU B 1 33 ? -6.875 -8.125 11.562 1 97 33 LEU B CA 1
ATOM 1346 C C . LEU B 1 33 ? -8.266 -8.625 11.938 1 97 33 LEU B C 1
ATOM 1348 O O . LEU B 1 33 ? -9.07 -7.879 12.508 1 97 33 LEU B O 1
ATOM 1352 N N . LEU B 1 34 ? -8.516 -9.844 11.586 1 96.31 34 LEU B N 1
ATOM 1353 C CA . LEU B 1 34 ? -9.797 -10.453 11.914 1 96.31 34 LEU B CA 1
ATOM 1354 C C . LEU B 1 34 ? -10.008 -10.477 13.422 1 96.31 34 LEU B C 1
ATOM 1356 O O . LEU B 1 34 ? -11.117 -10.234 13.906 1 96.31 34 LEU B O 1
ATOM 1360 N N . ASP B 1 35 ? -8.969 -10.734 14.172 1 96.25 35 ASP B N 1
ATOM 1361 C CA . ASP B 1 35 ? -9.023 -10.75 15.633 1 96.25 35 ASP B CA 1
ATOM 1362 C C . ASP B 1 35 ? -9.391 -9.367 16.188 1 96.25 35 ASP B C 1
ATOM 1364 O O . ASP B 1 35 ? -9.953 -9.266 17.281 1 96.25 35 ASP B O 1
ATOM 1368 N N . CYS B 1 36 ? -9.016 -8.359 15.398 1 91.88 36 CYS B N 1
ATOM 1369 C CA . CYS B 1 36 ? -9.375 -6.992 15.758 1 91.88 36 CYS B CA 1
ATOM 1370 C C . CYS B 1 36 ? -10.688 -6.582 15.109 1 91.88 36 CYS B C 1
ATOM 1372 O O . CYS B 1 36 ? -10.977 -5.391 14.984 1 91.88 36 CYS B O 1
ATOM 1374 N N . SER B 1 37 ? -11.398 -7.547 14.531 1 92.06 37 SER B N 1
ATOM 1375 C CA . SER B 1 37 ? -12.719 -7.379 13.953 1 92.06 37 SER B CA 1
ATOM 1376 C C . SER B 1 37 ? -12.648 -6.648 12.617 1 92.06 37 SER B C 1
ATOM 1378 O O . SER B 1 37 ? -13.586 -5.934 12.242 1 92.06 37 SER B O 1
ATOM 1380 N N . GLU B 1 38 ? -11.516 -6.641 12.016 1 92.44 38 GLU B N 1
ATOM 1381 C CA . GLU B 1 38 ? -11.367 -6.121 10.656 1 92.44 38 GLU B CA 1
ATOM 1382 C C . GLU B 1 38 ? -11.258 -7.258 9.641 1 92.44 38 GLU B C 1
ATOM 1384 O O . GLU B 1 38 ? -10.258 -7.973 9.609 1 92.44 38 GLU B O 1
ATOM 1389 N N . LYS B 1 39 ? -12.344 -7.281 8.82 1 94.06 39 LYS B N 1
ATOM 1390 C CA . LYS B 1 39 ? -12.352 -8.32 7.797 1 94.06 39 LYS B CA 1
ATOM 1391 C C . LYS B 1 39 ? -11.914 -7.758 6.445 1 94.06 39 LYS B C 1
ATOM 1393 O O . LYS B 1 39 ? -12.602 -6.91 5.871 1 94.06 39 LYS B O 1
ATOM 1398 N N . ILE B 1 40 ? -10.828 -8.242 6.012 1 95 40 ILE B N 1
ATOM 1399 C CA . ILE B 1 40 ? -10.367 -7.875 4.676 1 95 40 ILE B CA 1
ATOM 1400 C C . ILE B 1 40 ? -11.062 -8.742 3.633 1 95 40 ILE B C 1
ATOM 1402 O O . ILE B 1 40 ? -11.117 -9.969 3.768 1 95 40 ILE B O 1
ATOM 1406 N N . THR B 1 41 ? -11.609 -8.141 2.65 1 92.88 41 THR B N 1
ATOM 1407 C CA . THR B 1 41 ? -12.328 -8.891 1.624 1 92.88 41 THR B CA 1
ATOM 1408 C C . THR B 1 41 ? -11.383 -9.812 0.867 1 92.88 41 THR B C 1
ATOM 1410 O O . THR B 1 41 ? -10.172 -9.57 0.817 1 92.88 41 THR B O 1
ATOM 1413 N N . SER B 1 42 ? -11.969 -10.859 0.293 1 92.94 42 SER B N 1
ATOM 1414 C CA . SER B 1 42 ? -11.203 -11.836 -0.468 1 92.94 42 SER B CA 1
ATOM 1415 C C . SER B 1 42 ? -10.477 -11.18 -1.637 1 92.94 42 SER B C 1
ATOM 1417 O O . SER B 1 42 ? -9.344 -11.547 -1.962 1 92.94 42 SER B O 1
ATOM 1419 N N . LYS B 1 43 ? -11.094 -10.273 -2.189 1 92.06 43 LYS B N 1
ATOM 1420 C CA . LYS B 1 43 ? -10.523 -9.578 -3.338 1 92.06 43 LYS B CA 1
ATOM 1421 C C . LYS B 1 43 ? -9.25 -8.828 -2.953 1 92.06 43 LYS B C 1
ATOM 1423 O O . LYS B 1 43 ? -8.242 -8.922 -3.652 1 92.06 43 LYS B O 1
ATOM 1428 N N . TYR B 1 44 ? -9.281 -8.125 -1.827 1 94.81 44 TYR B N 1
ATOM 1429 C CA . TYR B 1 44 ? -8.109 -7.379 -1.382 1 94.81 44 TYR B CA 1
ATOM 1430 C C . TYR B 1 44 ? -7 -8.328 -0.938 1 94.81 44 TYR B C 1
ATOM 1432 O O . TYR B 1 44 ? -5.812 -8.023 -1.109 1 94.81 44 TYR B O 1
ATOM 1440 N N . GLN B 1 45 ? -7.406 -9.414 -0.356 1 97.06 45 GLN B N 1
ATOM 1441 C CA . GLN B 1 45 ? -6.41 -10.414 0.017 1 97.06 45 GLN B CA 1
ATOM 1442 C C . GLN B 1 45 ? -5.68 -10.953 -1.212 1 97.06 45 GLN B C 1
ATOM 1444 O O . GLN B 1 45 ? -4.453 -11.031 -1.223 1 97.06 45 GLN B O 1
ATOM 1449 N N . ALA B 1 46 ? -6.449 -11.305 -2.225 1 96.88 46 ALA B N 1
ATOM 1450 C CA . ALA B 1 46 ? -5.879 -11.797 -3.477 1 96.88 46 ALA B CA 1
ATOM 1451 C C . ALA B 1 46 ? -5.004 -10.734 -4.137 1 96.88 46 ALA B C 1
ATOM 1453 O O . ALA B 1 46 ? -3.904 -11.031 -4.609 1 96.88 46 ALA B O 1
ATOM 1454 N N . PHE B 1 47 ? -5.492 -9.547 -4.133 1 96.06 47 PHE B N 1
ATOM 1455 C CA . PHE B 1 47 ? -4.762 -8.414 -4.691 1 96.06 47 PHE B CA 1
ATOM 1456 C C . PHE B 1 47 ? -3.402 -8.266 -4.023 1 96.06 47 PHE B C 1
ATOM 1458 O O . PHE B 1 47 ? -2.379 -8.156 -4.703 1 96.06 47 PHE B O 1
ATOM 1465 N N . GLN B 1 48 ? -3.389 -8.273 -2.697 1 97.44 48 GLN B N 1
ATOM 1466 C CA . GLN B 1 48 ? -2.139 -8.102 -1.962 1 97.44 48 GLN B CA 1
ATOM 1467 C C . GLN B 1 48 ? -1.17 -9.25 -2.258 1 97.44 48 GLN B C 1
ATOM 1469 O O . GLN B 1 48 ? 0.046 -9.047 -2.279 1 97.44 48 GLN B O 1
ATOM 1474 N N . ASN B 1 49 ? -1.725 -10.383 -2.496 1 97.75 49 ASN B N 1
ATOM 1475 C CA . ASN B 1 49 ? -0.921 -11.57 -2.764 1 97.75 49 ASN B CA 1
ATOM 1476 C C . ASN B 1 49 ? -0.156 -11.445 -4.078 1 97.75 49 ASN B C 1
ATOM 1478 O O . ASN B 1 49 ? 0.847 -12.133 -4.285 1 97.75 49 ASN B O 1
ATOM 1482 N N . ILE B 1 50 ? -0.5 -10.531 -4.934 1 97.69 50 ILE B N 1
ATOM 1483 C CA . ILE B 1 50 ? 0.121 -10.477 -6.254 1 97.69 50 ILE B CA 1
ATOM 1484 C C . ILE B 1 50 ? 0.8 -9.117 -6.445 1 97.69 50 ILE B C 1
ATOM 1486 O O . ILE B 1 50 ? 1.591 -8.938 -7.375 1 97.69 50 ILE B O 1
ATOM 1490 N N . ARG B 1 51 ? 0.585 -8.203 -5.652 1 95.62 51 ARG B N 1
ATOM 1491 C CA . ARG B 1 51 ? 0.895 -6.793 -5.844 1 95.62 51 ARG B CA 1
ATOM 1492 C C . ARG B 1 51 ? 2.402 -6.559 -5.875 1 95.62 51 ARG B C 1
ATOM 1494 O O . ARG B 1 51 ? 2.887 -5.684 -6.598 1 95.62 51 ARG B O 1
ATOM 1501 N N . PHE B 1 52 ? 3.205 -7.328 -5.203 1 95.38 52 PHE B N 1
ATOM 1502 C CA . PHE B 1 52 ? 4.629 -7.047 -5.062 1 95.38 52 PHE B CA 1
ATOM 1503 C C . PHE B 1 52 ? 5.465 -8.242 -5.504 1 95.38 52 PHE B C 1
ATOM 1505 O O . PHE B 1 52 ? 6.609 -8.398 -5.078 1 95.38 52 PHE B O 1
ATOM 1512 N N . LEU B 1 53 ? 4.945 -8.93 -6.383 1 97.31 53 LEU B N 1
ATOM 1513 C CA . LEU B 1 53 ? 5.688 -10.102 -6.836 1 97.31 53 LEU B CA 1
ATOM 1514 C C . LEU B 1 53 ? 6.777 -9.711 -7.828 1 97.31 53 LEU B C 1
ATOM 1516 O O . LEU B 1 53 ? 6.645 -8.703 -8.531 1 97.31 53 LEU B O 1
ATOM 1520 N N . PRO B 1 54 ? 7.816 -10.547 -7.852 1 96.75 54 PRO B N 1
ATOM 1521 C CA . PRO B 1 54 ? 8.898 -10.273 -8.805 1 96.75 54 PRO B CA 1
ATOM 1522 C C . PRO B 1 54 ? 8.43 -10.344 -10.258 1 96.75 54 PRO B C 1
ATOM 1524 O O . PRO B 1 54 ? 7.391 -10.938 -10.547 1 96.75 54 PRO B O 1
ATOM 1527 N N . ASP B 1 55 ? 9.273 -9.867 -11.156 1 96.44 55 ASP B N 1
ATOM 1528 C CA . ASP B 1 55 ? 8.945 -9.711 -12.57 1 96.44 55 ASP B CA 1
ATOM 1529 C C . ASP B 1 55 ? 8.727 -11.07 -13.234 1 96.44 55 ASP B C 1
ATOM 1531 O O . ASP B 1 55 ? 7.945 -11.18 -14.18 1 96.44 55 ASP B O 1
ATOM 1535 N N . CYS B 1 56 ? 9.336 -12.07 -12.75 1 95.94 56 CYS B N 1
ATOM 1536 C CA . CYS B 1 56 ? 9.211 -13.383 -13.367 1 95.94 56 CYS B CA 1
ATOM 1537 C C . CYS B 1 56 ? 7.789 -13.922 -13.234 1 95.94 56 CYS B C 1
ATOM 1539 O O . CYS B 1 56 ? 7.395 -14.828 -13.961 1 95.94 56 CYS B O 1
ATOM 1541 N N . PHE B 1 57 ? 7.012 -13.289 -12.375 1 97.62 57 PHE B N 1
ATOM 1542 C CA . PHE B 1 57 ? 5.617 -13.695 -12.227 1 97.62 57 PHE B CA 1
ATOM 1543 C C . PHE B 1 57 ? 4.707 -12.82 -13.086 1 97.62 57 PHE B C 1
ATOM 1545 O O . PHE B 1 57 ? 3.482 -12.938 -13.023 1 97.62 57 PHE B O 1
ATOM 1552 N N . GLY B 1 58 ? 5.219 -11.945 -13.836 1 97.19 58 GLY B N 1
ATOM 1553 C CA . GLY B 1 58 ? 4.453 -10.961 -14.586 1 97.19 58 GLY B CA 1
ATOM 1554 C C . GLY B 1 58 ? 3.369 -11.578 -15.453 1 97.19 58 GLY B C 1
ATOM 1555 O O . GLY B 1 58 ? 2.234 -11.094 -15.469 1 97.19 58 GLY B O 1
ATOM 1556 N N . ALA B 1 59 ? 3.662 -12.609 -16.172 1 96.5 59 ALA B N 1
ATOM 1557 C CA . ALA B 1 59 ? 2.717 -13.242 -17.094 1 96.5 59 ALA B CA 1
ATOM 1558 C C . ALA B 1 59 ? 1.518 -13.812 -16.344 1 96.5 59 ALA B C 1
ATOM 1560 O O . ALA B 1 59 ? 0.369 -13.602 -16.734 1 96.5 59 ALA B O 1
ATOM 1561 N N . ILE B 1 60 ? 1.792 -14.5 -15.258 1 98 60 ILE B N 1
ATOM 1562 C CA . ILE B 1 60 ? 0.704 -15.109 -14.508 1 98 60 ILE B CA 1
ATOM 1563 C C . ILE B 1 60 ? -0.115 -14.023 -13.812 1 98 60 ILE B C 1
ATOM 1565 O O . ILE B 1 60 ? -1.337 -14.148 -13.688 1 98 60 ILE B O 1
ATOM 1569 N N . VAL B 1 61 ? 0.542 -13 -13.32 1 97.62 61 VAL B N 1
ATOM 1570 C CA . VAL B 1 61 ? -0.173 -11.906 -12.688 1 97.62 61 VAL B CA 1
ATOM 1571 C C . VAL B 1 61 ? -1.114 -11.242 -13.688 1 97.62 61 VAL B C 1
ATOM 1573 O O . VAL B 1 61 ? -2.27 -10.953 -13.375 1 97.62 61 VAL B O 1
ATOM 1576 N N . GLN B 1 62 ? -0.645 -11.062 -14.906 1 96.75 62 GLN B N 1
ATOM 1577 C CA . GLN B 1 62 ? -1.486 -10.484 -15.945 1 96.75 62 GLN B CA 1
ATOM 1578 C C . GLN B 1 62 ? -2.703 -11.367 -16.219 1 96.75 62 GLN B C 1
ATOM 1580 O O . GLN B 1 62 ? -3.807 -10.859 -16.438 1 96.75 62 GLN B O 1
ATOM 1585 N N . THR B 1 63 ? -2.494 -12.633 -16.25 1 97.12 63 THR B N 1
ATOM 1586 C CA . THR B 1 63 ? -3.59 -13.578 -16.438 1 97.12 63 THR B CA 1
ATOM 1587 C C . THR B 1 63 ? -4.594 -13.477 -15.297 1 97.12 63 THR B C 1
ATOM 1589 O O . THR B 1 63 ? -5.801 -13.391 -15.531 1 97.12 63 THR B O 1
ATOM 1592 N N . ILE B 1 64 ? -4.133 -13.383 -14.062 1 96.88 64 ILE B N 1
ATOM 1593 C CA . ILE B 1 64 ? -4.969 -13.328 -12.867 1 96.88 64 ILE B CA 1
ATOM 1594 C C . ILE B 1 64 ? -5.785 -12.039 -12.875 1 96.88 64 ILE B C 1
ATOM 1596 O O . ILE B 1 64 ? -6.965 -12.047 -12.5 1 96.88 64 ILE B O 1
ATOM 1600 N N . CYS B 1 65 ? -5.23 -11.023 -13.305 1 94.25 65 CYS B N 1
ATOM 1601 C CA . CYS B 1 65 ? -5.871 -9.719 -13.328 1 94.25 65 CYS B CA 1
ATOM 1602 C C . CYS B 1 65 ? -7.066 -9.711 -14.273 1 94.25 65 CYS B C 1
ATOM 1604 O O . CYS B 1 65 ? -7.906 -8.812 -14.219 1 94.25 65 CYS B O 1
ATOM 1606 N N . THR B 1 66 ? -7.188 -10.695 -15.164 1 94.25 66 THR B N 1
ATOM 1607 C CA . THR B 1 66 ? -8.289 -10.766 -16.109 1 94.25 66 THR B CA 1
ATOM 1608 C C . THR B 1 66 ? -9.43 -11.609 -15.562 1 94.25 66 THR B C 1
ATOM 1610 O O . THR B 1 66 ? -10.516 -11.664 -16.156 1 94.25 66 THR B O 1
ATOM 1613 N N . TRP B 1 67 ? -9.172 -12.211 -14.445 1 94.44 67 TRP B N 1
ATOM 1614 C CA . TRP B 1 67 ? -10.195 -13.062 -13.852 1 94.44 67 TRP B CA 1
ATOM 1615 C C . TRP B 1 67 ? -11.398 -12.234 -13.391 1 94.44 67 TRP B C 1
ATOM 1617 O O . TRP B 1 67 ? -11.242 -11.086 -12.977 1 94.44 67 TRP B O 1
ATOM 1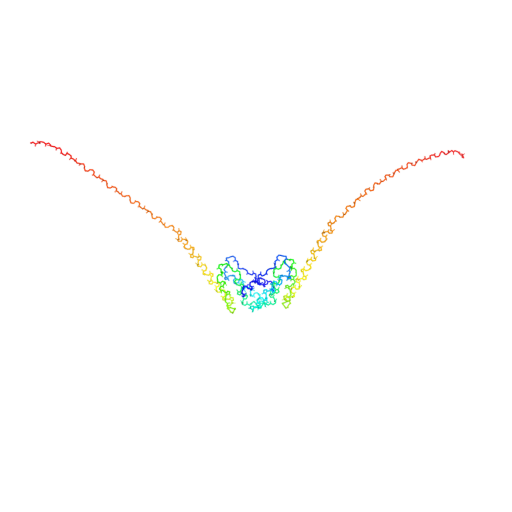627 N N . PRO B 1 68 ? -12.539 -12.867 -13.484 1 92.38 68 PRO B N 1
ATOM 1628 C CA . PRO B 1 68 ? -13.68 -12.195 -12.859 1 92.38 68 PRO B CA 1
ATOM 1629 C C . PRO B 1 68 ? -13.516 -12.039 -11.344 1 92.38 68 PRO B C 1
ATOM 1631 O O . PRO B 1 68 ? -12.812 -12.836 -10.719 1 92.38 68 PRO B O 1
ATOM 1634 N N . ASP B 1 69 ? -14.227 -11.039 -10.758 1 85.44 69 ASP B N 1
ATOM 1635 C CA . ASP B 1 69 ? -14.094 -10.695 -9.352 1 85.44 69 ASP B CA 1
ATOM 1636 C C . ASP B 1 69 ? -14.406 -11.891 -8.453 1 85.44 69 ASP B C 1
ATOM 1638 O O . ASP B 1 69 ? -13.773 -12.07 -7.41 1 85.44 69 ASP B O 1
ATOM 1642 N N . ASP B 1 70 ? -15.352 -12.633 -8.844 1 88.75 70 ASP B N 1
ATOM 1643 C CA . ASP B 1 70 ? -15.797 -13.75 -8.008 1 88.75 70 ASP B CA 1
ATOM 1644 C C . ASP B 1 70 ? -14.758 -14.867 -7.988 1 88.75 70 ASP B C 1
ATOM 1646 O O . ASP B 1 70 ? -14.812 -15.758 -7.133 1 88.75 70 ASP B O 1
ATOM 1650 N N . GLN B 1 71 ? -13.797 -14.844 -8.898 1 92.12 71 GLN B N 1
ATOM 1651 C CA . GLN B 1 71 ? -12.742 -15.859 -8.945 1 92.12 71 GLN B CA 1
ATOM 1652 C C . GLN B 1 71 ? -11.469 -15.359 -8.281 1 92.12 71 GLN B C 1
ATOM 1654 O O . GLN B 1 71 ? -10.555 -16.141 -8.016 1 92.12 71 GLN B O 1
ATOM 1659 N N . LEU B 1 72 ? -11.469 -14.141 -8.016 1 93.5 72 LEU B N 1
ATOM 1660 C CA . LEU B 1 72 ? -10.289 -13.555 -7.375 1 93.5 72 LEU B CA 1
ATOM 1661 C C . LEU B 1 72 ? -10.305 -13.812 -5.871 1 93.5 72 LEU B C 1
ATOM 1663 O O . LEU B 1 72 ? -10.57 -12.898 -5.086 1 93.5 72 LEU B O 1
ATOM 1667 N N . ALA B 1 73 ? -10.008 -15.055 -5.527 1 95.44 73 ALA B N 1
ATOM 1668 C CA . ALA B 1 73 ? -9.922 -15.492 -4.133 1 95.44 73 ALA B CA 1
ATOM 1669 C C . ALA B 1 73 ? -8.484 -15.805 -3.742 1 95.44 73 ALA B C 1
ATOM 1671 O O . ALA B 1 73 ? -7.703 -16.297 -4.559 1 95.44 73 ALA B O 1
ATOM 1672 N N . PHE B 1 74 ? -8.242 -15.617 -2.473 1 96.38 74 PHE B N 1
ATOM 1673 C CA . PHE B 1 74 ? -6.883 -15.758 -1.966 1 96.38 74 PHE B CA 1
ATOM 1674 C C . PHE B 1 74 ? -6.328 -17.141 -2.283 1 96.38 74 PHE B C 1
ATOM 1676 O O . PHE B 1 74 ? -5.246 -17.266 -2.861 1 96.38 74 PHE B O 1
ATOM 1683 N N . ASP B 1 75 ? -7.082 -18.156 -2.004 1 96.44 75 ASP B N 1
ATOM 1684 C CA . ASP B 1 75 ? -6.598 -19.531 -2.154 1 96.44 75 ASP B CA 1
ATOM 1685 C C . ASP B 1 75 ? -6.41 -19.891 -3.629 1 96.44 75 ASP B C 1
ATOM 1687 O O . ASP B 1 75 ? -5.461 -20.578 -3.988 1 96.44 75 ASP B O 1
ATOM 1691 N N . GLN B 1 76 ? -7.293 -19.453 -4.398 1 97.12 76 GLN B N 1
ATOM 1692 C CA . GLN B 1 76 ? -7.188 -19.719 -5.828 1 97.12 76 GLN B CA 1
ATOM 1693 C C . GLN B 1 76 ? -5.949 -19.062 -6.422 1 97.12 76 GLN B C 1
ATOM 1695 O O . GLN B 1 76 ? -5.211 -19.688 -7.188 1 97.12 76 GLN B O 1
ATOM 1700 N N . VAL B 1 77 ? -5.754 -17.828 -6.09 1 98.06 77 VAL B N 1
ATOM 1701 C CA . VAL B 1 77 ? -4.59 -17.094 -6.559 1 98.06 77 VAL B CA 1
ATOM 1702 C C . VAL B 1 77 ? -3.312 -17.766 -6.062 1 98.06 77 VAL B C 1
ATOM 1704 O O . VAL B 1 77 ? -2.371 -17.969 -6.832 1 98.06 77 VAL B O 1
ATOM 1707 N N . LEU B 1 78 ? -3.34 -18.156 -4.805 1 98.25 78 LEU B N 1
ATOM 1708 C CA . LEU B 1 78 ? -2.17 -18.797 -4.211 1 98.25 78 LEU B CA 1
ATOM 1709 C C . LEU B 1 78 ? -1.819 -20.078 -4.949 1 98.25 78 LEU B C 1
ATOM 1711 O O . LEU B 1 78 ? -0.649 -20.328 -5.246 1 98.25 78 LEU B O 1
ATOM 1715 N N . ASN B 1 79 ? -2.77 -20.812 -5.266 1 98.25 79 ASN B N 1
ATOM 1716 C CA . ASN B 1 79 ? -2.541 -22.062 -5.984 1 98.25 79 ASN B CA 1
ATOM 1717 C C . ASN B 1 79 ? -1.913 -21.812 -7.355 1 98.25 79 ASN B C 1
ATOM 1719 O O . ASN B 1 79 ? -0.992 -22.516 -7.758 1 98.25 79 ASN B O 1
ATOM 1723 N N . GLU B 1 80 ? -2.432 -20.812 -8.023 1 98.25 80 GLU B N 1
ATOM 1724 C CA . GLU B 1 80 ? -1.874 -20.453 -9.32 1 98.25 80 GLU B CA 1
ATOM 1725 C C . GLU B 1 80 ? -0.425 -20 -9.195 1 98.25 80 GLU B C 1
ATOM 1727 O O . GLU B 1 80 ? 0.42 -20.344 -10.016 1 98.25 80 GLU B O 1
ATOM 1732 N N . LEU B 1 81 ? -0.15 -19.266 -8.18 1 98.56 81 LEU B N 1
ATOM 1733 C CA . LEU B 1 81 ? 1.191 -18.734 -7.969 1 98.56 81 LEU B CA 1
ATOM 1734 C C . LEU B 1 81 ? 2.168 -19.859 -7.605 1 98.56 81 LEU B C 1
ATOM 1736 O O . LEU B 1 81 ? 3.311 -19.859 -8.07 1 98.56 81 LEU B O 1
ATOM 1740 N N . ILE B 1 82 ? 1.726 -20.734 -6.773 1 98.44 82 ILE B N 1
ATOM 1741 C CA . ILE B 1 82 ? 2.566 -21.875 -6.391 1 98.44 82 ILE B CA 1
ATOM 1742 C C . ILE B 1 82 ? 2.885 -22.719 -7.617 1 98.44 82 ILE B C 1
ATOM 1744 O O . ILE B 1 82 ? 4.023 -23.156 -7.805 1 98.44 82 ILE B O 1
ATOM 1748 N N . ALA B 1 83 ? 1.912 -23 -8.453 1 98.31 83 ALA B N 1
ATOM 1749 C CA . ALA B 1 83 ? 2.127 -23.719 -9.703 1 98.31 83 ALA B CA 1
ATOM 1750 C C . ALA B 1 83 ? 3.15 -23.016 -10.586 1 98.31 83 ALA B C 1
ATOM 1752 O O . ALA B 1 83 ? 4.035 -23.656 -11.156 1 98.31 83 ALA B O 1
ATOM 1753 N N . GLU B 1 84 ? 3.023 -21.703 -10.703 1 98.31 84 GLU B N 1
ATOM 1754 C CA . GLU B 1 84 ? 3.949 -20.922 -11.516 1 98.31 84 GLU B CA 1
ATOM 1755 C C . GLU B 1 84 ? 5.363 -20.953 -10.938 1 98.31 84 GLU B C 1
ATOM 1757 O O . GLU B 1 84 ? 6.34 -21.062 -11.688 1 98.31 84 GLU B O 1
ATOM 1762 N N . GLU B 1 85 ? 5.469 -20.844 -9.656 1 97.94 85 GLU B N 1
ATOM 1763 C CA . GLU B 1 85 ? 6.77 -20.938 -9 1 97.94 85 GLU B CA 1
ATOM 1764 C C . GLU B 1 85 ? 7.453 -22.266 -9.32 1 97.94 85 GLU B C 1
ATOM 1766 O O . GLU B 1 85 ? 8.648 -22.297 -9.625 1 97.94 85 GLU B O 1
ATOM 1771 N N . THR B 1 86 ? 6.695 -23.359 -9.289 1 97.44 86 THR B N 1
ATOM 1772 C CA . THR B 1 86 ? 7.199 -24.688 -9.617 1 97.44 86 THR B CA 1
ATOM 1773 C C . THR B 1 86 ? 7.676 -24.734 -11.062 1 97.44 86 THR B C 1
ATOM 1775 O O . THR B 1 86 ? 8.734 -25.297 -11.352 1 97.44 86 THR B O 1
ATOM 1778 N N . ARG B 1 87 ? 6.891 -24.172 -11.891 1 97.06 87 ARG B N 1
ATOM 1779 C CA . ARG B 1 87 ? 7.254 -24.141 -13.297 1 97.06 87 ARG B CA 1
ATOM 1780 C C . ARG B 1 87 ? 8.57 -23.391 -13.508 1 97.06 87 ARG B C 1
ATOM 1782 O O . ARG B 1 87 ? 9.445 -23.859 -14.242 1 97.06 87 ARG B O 1
ATOM 1789 N N . LEU B 1 88 ? 8.688 -22.25 -12.93 1 95.81 88 LEU B N 1
ATOM 1790 C CA . LEU B 1 88 ? 9.883 -21.422 -13.055 1 95.81 88 LEU B CA 1
ATOM 1791 C C . LEU B 1 88 ? 11.109 -22.156 -12.523 1 95.81 88 LEU B C 1
ATOM 1793 O O . LEU B 1 88 ? 12.195 -22.062 -13.102 1 95.81 88 LEU B O 1
ATOM 1797 N N . GLU B 1 89 ? 10.93 -22.781 -11.391 1 95.12 89 GLU B N 1
ATOM 1798 C CA . GLU B 1 89 ? 12.023 -23.547 -10.812 1 95.12 89 GLU B CA 1
ATOM 1799 C C . GLU B 1 89 ? 12.477 -24.672 -11.75 1 95.12 89 GLU B C 1
ATOM 1801 O O . GLU B 1 89 ? 13.672 -24.906 -11.898 1 95.12 89 GLU B O 1
ATOM 1806 N N . GLN B 1 90 ? 11.578 -25.375 -12.32 1 94.38 90 GLN B N 1
ATOM 1807 C CA . GLN B 1 90 ? 11.883 -26.438 -13.273 1 94.38 90 GLN B CA 1
ATOM 1808 C C . GLN B 1 90 ? 12.617 -25.891 -14.492 1 94.38 90 GLN B C 1
ATOM 1810 O O . GLN B 1 90 ? 13.578 -26.5 -14.961 1 94.38 90 GLN B O 1
ATOM 1815 N N . CYS B 1 91 ? 12.172 -24.781 -14.961 1 92.69 91 CYS B N 1
ATOM 1816 C CA . CYS B 1 91 ? 12.812 -24.156 -16.109 1 92.69 91 CYS B CA 1
ATOM 1817 C C . CYS B 1 91 ? 14.258 -23.812 -15.805 1 92.69 91 CYS B C 1
ATOM 1819 O O . CYS B 1 91 ? 15.141 -24 -16.641 1 92.69 91 CYS B O 1
ATOM 1821 N N . SER B 1 92 ? 14.5 -23.266 -14.656 1 89.56 92 SER B N 1
ATOM 1822 C CA . SER B 1 92 ? 15.852 -22.891 -14.25 1 89.56 92 SER B CA 1
ATOM 1823 C C . SER B 1 92 ? 16.75 -24.125 -14.125 1 89.56 92 SER B C 1
ATOM 1825 O O . SER B 1 92 ? 17.906 -24.094 -14.531 1 89.56 92 SER B O 1
ATOM 1827 N N . ARG B 1 93 ? 16.266 -25.203 -13.641 1 88.75 93 ARG B N 1
ATOM 1828 C CA . ARG B 1 93 ? 17.016 -26.438 -13.492 1 88.75 93 ARG B CA 1
ATOM 1829 C C . ARG B 1 93 ? 17.375 -27.031 -14.852 1 88.75 93 ARG B C 1
ATOM 1831 O O . ARG B 1 93 ? 18.484 -27.531 -15.047 1 88.75 93 ARG B O 1
ATOM 1838 N N . ASP B 1 94 ? 16.484 -26.984 -15.68 1 88.56 94 ASP B N 1
ATOM 1839 C CA . ASP B 1 94 ? 16.703 -27.516 -17.031 1 88.56 94 ASP B CA 1
ATOM 1840 C C . ASP B 1 94 ? 17.781 -26.703 -17.75 1 88.56 94 ASP B C 1
ATOM 1842 O O . ASP B 1 94 ? 18.625 -27.281 -18.453 1 88.56 94 ASP B O 1
ATOM 1846 N N . HIS B 1 95 ? 17.797 -25.469 -17.562 1 86.25 95 HIS B N 1
ATOM 1847 C CA . HIS B 1 95 ? 18.812 -24.625 -18.172 1 86.25 95 HIS B CA 1
ATOM 1848 C C . HIS B 1 95 ? 20.203 -24.922 -17.609 1 86.25 95 HIS B C 1
ATOM 1850 O O . HIS B 1 95 ? 21.188 -24.984 -18.344 1 86.25 95 HIS B O 1
ATOM 1856 N N . GLU B 1 96 ? 20.203 -25.094 -16.406 1 86 96 GLU B N 1
ATOM 1857 C CA . GLU B 1 96 ? 21.469 -25.422 -15.766 1 86 96 GLU B CA 1
ATOM 1858 C C . GLU B 1 96 ? 21.984 -26.781 -16.219 1 86 96 GLU B C 1
ATOM 1860 O O . GLU B 1 96 ? 23.188 -26.938 -16.453 1 86 96 GLU B O 1
ATOM 1865 N N . GLN B 1 97 ? 21.125 -27.688 -16.375 1 85.75 97 GLN B N 1
ATOM 1866 C CA . GLN B 1 97 ? 21.5 -29.031 -16.828 1 85.75 97 GLN B CA 1
ATOM 1867 C C . GLN B 1 97 ? 21.953 -29.016 -18.281 1 85.75 97 GLN B C 1
ATOM 1869 O O . GLN B 1 97 ? 22.922 -29.688 -18.641 1 85.75 97 GLN B O 1
ATOM 1874 N N . PHE B 1 98 ? 21.266 -28.25 -19.016 1 83.19 98 PHE B N 1
ATOM 1875 C CA . PHE B 1 98 ? 21.672 -28.125 -20.406 1 83.19 98 PHE B CA 1
ATOM 1876 C C . PHE B 1 98 ? 23.062 -27.484 -20.516 1 83.19 98 PHE B C 1
ATOM 1878 O O . PHE B 1 98 ? 23.906 -27.953 -21.281 1 83.19 98 PHE B O 1
ATOM 1885 N N . ALA B 1 99 ? 23.266 -26.453 -19.719 1 81.19 99 ALA B N 1
ATOM 1886 C CA . ALA B 1 99 ? 24.562 -25.781 -19.734 1 81.19 99 ALA B CA 1
ATOM 1887 C C . ALA B 1 99 ? 25.672 -26.719 -19.25 1 81.19 99 ALA B C 1
ATOM 1889 O O . ALA B 1 99 ? 26.766 -26.719 -19.812 1 81.19 99 ALA B O 1
ATOM 1890 N N . LEU B 1 100 ? 25.453 -27.547 -18.281 1 83.81 100 LEU B N 1
ATOM 1891 C CA . LEU B 1 100 ? 26.422 -28.5 -17.75 1 83.81 100 LEU B CA 1
ATOM 1892 C C . LEU B 1 100 ? 26.688 -29.609 -18.766 1 83.81 100 LEU B C 1
ATOM 1894 O O . LEU B 1 100 ? 27.828 -30.031 -18.938 1 83.81 100 LEU B O 1
ATOM 1898 N N . ASN B 1 101 ? 25.656 -30.016 -19.422 1 83.94 101 ASN B N 1
ATOM 1899 C CA . ASN B 1 101 ? 25.781 -31.094 -20.391 1 83.94 101 ASN B CA 1
ATOM 1900 C 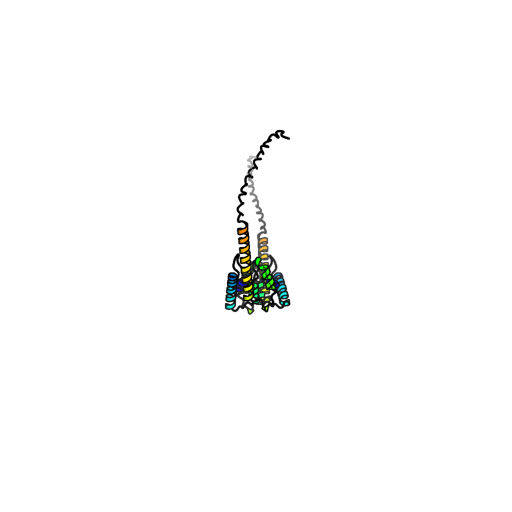C . ASN B 1 101 ? 26.453 -30.609 -21.672 1 83.94 101 ASN B C 1
ATOM 1902 O O . ASN B 1 101 ? 27.188 -31.359 -22.312 1 83.94 101 ASN B O 1
ATOM 1906 N N . SER B 1 102 ? 26.281 -29.406 -21.969 1 75 102 SER B N 1
ATOM 1907 C CA . SER B 1 102 ? 26.906 -28.844 -23.172 1 75 102 SER B CA 1
ATOM 1908 C C . SER B 1 102 ? 28.375 -28.547 -22.922 1 75 102 SER B C 1
ATOM 1910 O O . SER B 1 102 ? 29.172 -28.531 -23.875 1 75 102 SER B O 1
ATOM 1912 N N . ALA B 1 103 ? 28.719 -28.141 -21.734 1 64.06 103 ALA B N 1
ATOM 1913 C CA . ALA B 1 103 ? 30.109 -27.812 -21.406 1 64.06 103 ALA B CA 1
ATOM 1914 C C . ALA B 1 103 ? 30.969 -29.078 -21.312 1 64.06 103 ALA B C 1
ATOM 1916 O O . ALA B 1 103 ? 32.188 -29 -21.219 1 64.06 103 ALA B O 1
ATOM 1917 N N . THR B 1 104 ? 30.344 -30.25 -21.141 1 61.44 104 THR B N 1
ATOM 1918 C CA . THR B 1 104 ? 31.156 -31.469 -21.156 1 61.44 104 THR B CA 1
ATOM 1919 C C . THR B 1 104 ? 31.953 -31.562 -22.438 1 61.44 104 THR B C 1
ATOM 1921 O O . THR B 1 104 ? 31.375 -31.516 -23.531 1 61.44 104 THR B O 1
ATOM 1924 N N . PRO B 1 105 ? 33.188 -31.125 -22.281 1 58.03 105 PRO B N 1
ATOM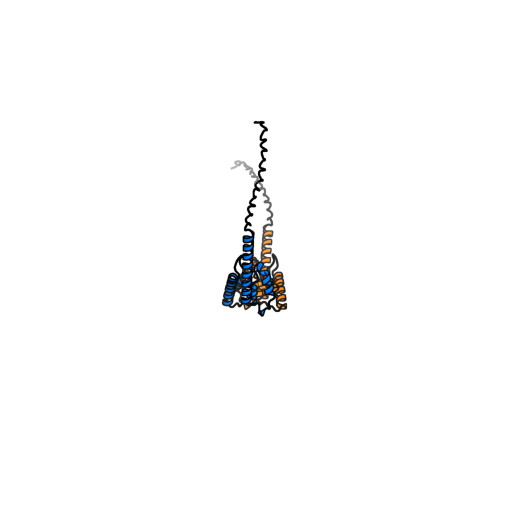 1925 C CA . PRO B 1 105 ? 34.062 -31.172 -23.453 1 58.03 105 PRO B CA 1
ATOM 1926 C C . PRO B 1 105 ? 33.969 -32.469 -24.219 1 58.03 105 PRO B C 1
ATOM 1928 O O . PRO B 1 105 ? 33.844 -33.562 -23.609 1 58.03 105 PRO B O 1
ATOM 1931 N N . SER B 1 106 ? 33.281 -32.531 -25.203 1 53.34 106 SER B N 1
ATOM 1932 C CA . SER B 1 106 ? 33.469 -33.688 -26.094 1 53.34 106 SER B CA 1
ATOM 1933 C C . SER B 1 106 ? 34.906 -34.125 -26.109 1 53.34 106 SER B C 1
ATOM 1935 O O . SER B 1 106 ? 35.844 -33.312 -26.156 1 53.34 106 SER B O 1
ATOM 1937 N N . ARG B 1 107 ? 35.344 -35.156 -25.453 1 49.53 107 ARG B N 1
ATOM 1938 C CA . ARG B 1 107 ? 36.688 -35.75 -25.672 1 49.53 107 ARG B CA 1
ATOM 1939 C C . ARG B 1 107 ? 37.156 -35.469 -27.094 1 49.53 107 ARG B C 1
ATOM 1941 O O . ARG B 1 107 ? 36.469 -35.781 -28.062 1 49.53 107 ARG B O 1
ATOM 1948 N N . THR B 1 108 ? 37.906 -34.406 -27.219 1 47.41 108 THR B N 1
ATOM 1949 C CA . THR B 1 108 ? 38.688 -34.281 -28.453 1 47.41 108 THR B CA 1
ATOM 1950 C C . THR B 1 108 ? 39.125 -35.625 -28.953 1 47.41 108 THR B C 1
ATOM 1952 O O . THR B 1 108 ? 39.812 -36.375 -28.219 1 47.41 108 THR B O 1
ATOM 1955 N N . GLY B 1 109 ? 38.344 -36.406 -29.562 1 42.34 109 GLY B N 1
ATOM 1956 C CA . GLY B 1 109 ? 38.875 -37.562 -30.266 1 42.34 109 GLY B CA 1
ATOM 1957 C C . GLY B 1 109 ? 40.281 -37.406 -30.75 1 42.34 109 GLY B C 1
ATOM 1958 O O . GLY B 1 109 ? 40.656 -36.375 -31.312 1 42.34 109 GLY B O 1
ATOM 1959 N N . THR B 1 110 ? 41.281 -37.875 -29.984 1 43.53 110 THR B N 1
ATOM 1960 C CA . THR B 1 110 ? 42.625 -38.062 -30.547 1 43.53 110 THR B CA 1
ATOM 1961 C C . THR B 1 110 ? 42.531 -38.531 -32 1 43.53 110 THR B C 1
ATOM 1963 O O . THR B 1 110 ? 41.906 -39.562 -32.281 1 43.53 110 THR B O 1
ATOM 1966 N N . ARG B 1 111 ? 42.406 -37.594 -32.938 1 45.12 111 ARG B N 1
ATOM 1967 C CA . ARG B 1 111 ? 42.656 -37.969 -34.344 1 45.12 111 ARG B CA 1
ATOM 1968 C C . ARG B 1 111 ? 43.875 -38.875 -34.469 1 45.12 111 ARG B C 1
ATOM 1970 O O . ARG B 1 111 ? 45 -38.438 -34.219 1 45.12 111 ARG B O 1
ATOM 1977 N N . ASN B 1 112 ? 43.875 -40.094 -34.031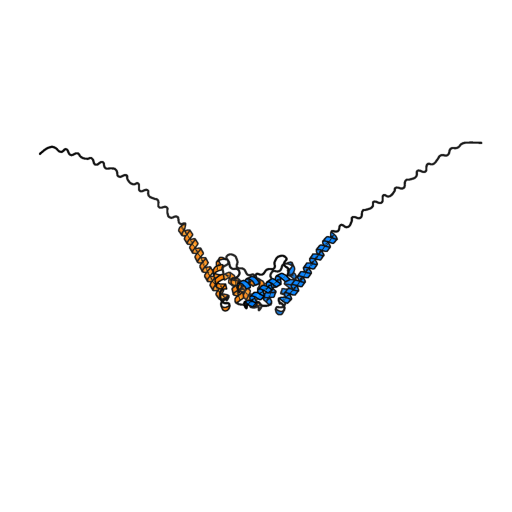 1 39.81 112 ASN B N 1
ATOM 1978 C CA . ASN B 1 112 ? 44.938 -41 -34.469 1 39.81 112 ASN B CA 1
ATOM 1979 C C . ASN B 1 112 ? 45.281 -40.781 -35.938 1 39.81 112 ASN B C 1
ATOM 1981 O O . ASN B 1 112 ? 44.438 -40.875 -36.781 1 39.81 112 ASN B O 1
ATOM 1985 N N . ARG B 1 113 ? 46.188 -39.812 -36.188 1 42.25 113 ARG B N 1
ATOM 1986 C CA . ARG B 1 113 ? 46.875 -39.719 -37.469 1 42.25 113 ARG B CA 1
ATOM 1987 C C . ARG B 1 113 ? 47.25 -41.094 -38 1 42.25 113 ARG B C 1
ATOM 1989 O O . ARG B 1 113 ? 48.156 -41.75 -37.438 1 42.25 113 ARG B O 1
ATOM 1996 N N . SER B 1 114 ? 46.281 -41.875 -38.438 1 40.31 114 SER B N 1
ATOM 1997 C CA . SER B 1 114 ? 46.656 -43.094 -39.156 1 40.31 114 SER B CA 1
ATOM 1998 C C . SER B 1 114 ? 47.719 -42.781 -40.188 1 40.31 114 SER B C 1
ATOM 2000 O O . SER B 1 114 ? 47.594 -41.906 -41.031 1 40.31 114 SER B O 1
ATOM 2002 N N . GLU B 1 115 ? 49.031 -42.812 -39.781 1 40.19 115 GLU B N 1
ATOM 2003 C CA . GLU B 1 115 ? 50.156 -42.906 -40.688 1 40.19 115 GLU B CA 1
ATOM 2004 C C . GLU B 1 115 ? 49.844 -43.75 -41.938 1 40.19 115 GLU B C 1
ATOM 2006 O O . GLU B 1 115 ? 49.5 -44.938 -41.812 1 40.19 115 GLU B O 1
ATOM 2011 N N . ALA B 1 116 ? 49.188 -43.188 -42.875 1 39.28 116 ALA B N 1
ATOM 2012 C CA . ALA B 1 116 ? 49.031 -43.781 -44.188 1 39.28 116 ALA B CA 1
ATOM 2013 C C . ALA B 1 116 ? 50.344 -44.375 -44.688 1 39.28 116 ALA B C 1
ATOM 2015 O O . ALA B 1 116 ? 51.344 -43.656 -44.781 1 39.28 116 ALA B O 1
ATOM 2016 N N . ASN B 1 117 ? 50.656 -45.594 -44.312 1 37.53 117 ASN B N 1
ATOM 2017 C CA . ASN B 1 117 ? 51.75 -46.406 -44.906 1 37.53 117 ASN B CA 1
ATOM 2018 C C . ASN B 1 117 ? 51.875 -46.188 -46.406 1 37.53 117 ASN B C 1
ATOM 2020 O O . ASN B 1 117 ? 50.875 -46.25 -47.125 1 37.53 117 ASN B O 1
ATOM 2024 N N . ARG B 1 118 ? 52.688 -45.281 -46.781 1 38.91 118 ARG B N 1
ATOM 2025 C CA . ARG B 1 118 ? 53.094 -45.062 -48.188 1 38.91 118 ARG B CA 1
ATOM 2026 C C . ARG B 1 118 ? 53.219 -46.375 -48.938 1 38.91 118 ARG B C 1
ATOM 2028 O O . ARG B 1 118 ? 53.844 -47.312 -48.469 1 38.91 118 ARG B O 1
ATOM 2035 N N . PRO B 1 119 ? 52.188 -46.625 -49.812 1 38.12 119 PRO B N 1
ATOM 2036 C CA . PRO B 1 119 ? 52.281 -47.844 -50.625 1 38.12 119 PRO B CA 1
ATOM 2037 C C . PRO B 1 119 ? 53.625 -48.062 -51.25 1 38.12 119 PRO B C 1
ATOM 2039 O O . PRO B 1 119 ? 54.219 -47.125 -51.812 1 38.12 119 PRO B O 1
ATOM 2042 N N . GLN B 1 120 ? 54.594 -48.656 -50.562 1 40.53 120 GLN B N 1
ATOM 2043 C CA . GLN B 1 120 ? 55.844 -49.031 -51.219 1 40.53 120 GLN B CA 1
ATOM 2044 C C . GLN B 1 120 ? 55.562 -49.562 -52.625 1 40.53 120 GLN B C 1
ATOM 2046 O O . GLN B 1 120 ? 54.688 -50.406 -52.812 1 40.53 120 GLN B O 1
ATOM 2051 N N . TYR B 1 121 ? 55.75 -48.719 -53.594 1 39.03 121 TYR B N 1
ATOM 2052 C CA . TYR B 1 121 ? 55.75 -49.031 -55.031 1 39.03 121 TYR B CA 1
ATOM 2053 C C . TYR B 1 121 ? 56.562 -50.312 -55.312 1 39.03 121 TYR B C 1
ATOM 2055 O O . TYR B 1 121 ? 57.75 -50.375 -54.969 1 39.03 121 TYR B O 1
ATOM 2063 N N . LYS B 1 122 ? 56.031 -51.438 -55.031 1 36.62 122 LYS B N 1
ATOM 2064 C CA . LYS B 1 122 ? 56.688 -52.688 -55.469 1 36.62 122 LYS B CA 1
ATOM 2065 C C . LYS B 1 122 ? 57.062 -52.594 -56.938 1 36.62 122 LYS B C 1
ATOM 2067 O O . LYS B 1 122 ? 56.219 -52.281 -57.781 1 36.62 122 LYS B O 1
ATOM 2072 N N . VAL B 1 123 ? 58.312 -52.125 -57.188 1 38.22 123 VAL B N 1
ATOM 2073 C CA . VAL B 1 123 ? 58.938 -52.188 -58.5 1 38.22 123 VAL B CA 1
ATOM 2074 C C . VAL B 1 123 ? 58.75 -53.594 -59.094 1 38.22 123 VAL B C 1
ATOM 2076 O O . VAL B 1 123 ? 59.188 -54.594 -58.531 1 38.22 123 VAL B O 1
ATOM 2079 N N . LYS B 1 124 ? 57.719 -53.781 -59.781 1 30.08 124 LYS B N 1
ATOM 2080 C CA . LYS B 1 124 ? 57.531 -54.969 -60.625 1 30.08 124 LYS B CA 1
ATOM 2081 C C . LYS B 1 124 ? 58.75 -55.188 -61.5 1 30.08 124 LYS B C 1
ATOM 2083 O O . LYS B 1 124 ? 59.125 -54.344 -62.312 1 30.08 124 LYS B O 1
ATOM 2088 N N . LYS B 1 125 ? 59.781 -55.906 -60.906 1 33.62 125 LYS B N 1
ATOM 2089 C CA . LYS B 1 125 ? 60.875 -56.375 -61.75 1 33.62 125 LYS B CA 1
ATOM 2090 C C . LYS B 1 125 ? 60.344 -57.094 -62.969 1 33.62 125 LYS B C 1
ATOM 2092 O O . LYS B 1 125 ? 59.531 -58 -62.875 1 33.62 125 LYS B O 1
ATOM 2097 N N . TYR B 1 126 ? 60 -56.344 -64.062 1 30.09 126 TYR B N 1
ATOM 2098 C CA . TYR B 1 126 ? 59.719 -56.844 -65.438 1 30.09 126 TYR B CA 1
ATOM 2099 C C . TYR B 1 126 ? 60.719 -57.938 -65.812 1 30.09 126 TYR B C 1
ATOM 2101 O O . TYR B 1 126 ? 61.938 -57.688 -65.875 1 30.09 126 TYR B O 1
ATOM 2109 N N . ASN B 1 127 ? 60.625 -59.156 -65.188 1 29.25 127 ASN B N 1
ATOM 2110 C CA . ASN B 1 127 ? 61.438 -60.219 -65.75 1 29.25 127 ASN B CA 1
ATOM 2111 C C . ASN B 1 127 ? 61.25 -60.312 -67.25 1 29.25 127 ASN B C 1
ATOM 2113 O O . ASN B 1 127 ? 60.125 -60.5 -67.75 1 29.25 127 ASN B O 1
ATOM 2117 N N . MET B 1 128 ? 61.969 -59.562 -68.125 1 31.62 128 MET B N 1
ATOM 2118 C CA . MET B 1 128 ? 62.156 -59.688 -69.562 1 31.62 128 MET B CA 1
ATOM 2119 C C . MET B 1 128 ? 62.469 -61.125 -69.938 1 31.62 128 MET B C 1
ATOM 2121 O O . MET B 1 128 ? 63.531 -61.656 -69.625 1 31.62 128 MET B O 1
ATOM 2125 N N . THR B 1 129 ? 61.656 -62.156 -69.562 1 33.22 129 THR B N 1
ATOM 2126 C CA . THR B 1 129 ? 62 -63.406 -70.188 1 33.22 129 THR B CA 1
ATOM 2127 C C . THR B 1 129 ? 62.188 -63.25 -71.688 1 33.22 129 THR B C 1
ATOM 2129 O O . THR B 1 129 ? 61.375 -62.594 -72.375 1 33.22 129 THR B O 1
ATOM 2132 N N . GLY B 1 130 ? 63.406 -63.375 -72.188 1 32.53 130 GLY B N 1
ATOM 2133 C CA . GLY B 1 130 ? 64.062 -63.5 -73.5 1 32.53 130 GLY B CA 1
ATOM 2134 C C . GLY B 1 130 ? 63.344 -64.5 -74.438 1 32.53 130 GLY B C 1
ATOM 2135 O O . GLY B 1 130 ? 62.875 -65.562 -74 1 32.53 130 GLY B O 1
ATOM 2136 N N . TYR B 1 131 ? 62.656 -64.062 -75.5 1 31.81 131 TYR B N 1
ATOM 2137 C CA . TYR B 1 131 ? 61.969 -64.688 -76.625 1 31.81 131 TYR B CA 1
ATOM 2138 C C . TYR B 1 131 ? 62.906 -65.562 -77.438 1 31.81 131 TYR B C 1
ATOM 2140 O O . TYR B 1 131 ? 63.844 -65.062 -78.062 1 31.81 131 TYR B O 1
ATOM 2148 N N . SER B 1 132 ? 63.656 -66.438 -76.875 1 33.44 132 SER B N 1
ATOM 2149 C CA . SER B 1 132 ? 64.375 -67.188 -77.938 1 33.44 132 SER B CA 1
ATOM 2150 C C . SER B 1 132 ? 63.406 -67.688 -79 1 33.44 132 SER B C 1
ATOM 2152 O O . SER B 1 132 ? 62.25 -68 -78.75 1 33.44 132 SER B O 1
ATOM 2154 N N . ASP B 1 133 ? 63.812 -67.625 -80.312 1 34.47 133 ASP B N 1
ATOM 2155 C CA . ASP B 1 133 ? 63.469 -67.75 -81.75 1 34.47 133 ASP B CA 1
ATOM 2156 C C . ASP B 1 133 ? 63 -69.125 -82.125 1 34.47 133 ASP B C 1
ATOM 2158 O O . ASP B 1 133 ? 62.875 -69.438 -83.312 1 34.47 133 ASP B O 1
ATOM 2162 N N . ARG B 1 134 ? 62.344 -70.125 -81.5 1 32.12 134 ARG B N 1
ATOM 2163 C CA . ARG B 1 134 ? 62.25 -71.312 -82.312 1 32.12 134 ARG B CA 1
ATOM 2164 C C . ARG B 1 134 ? 61.562 -71 -83.625 1 32.12 134 ARG B C 1
ATOM 2166 O O . ARG B 1 134 ? 62 -71.438 -84.688 1 32.12 134 ARG B O 1
ATOM 2173 N N . ASP B 1 135 ? 60.281 -70.688 -83.875 1 26.78 135 ASP B N 1
ATOM 2174 C CA . ASP B 1 135 ? 59.688 -71 -85.188 1 26.78 135 ASP B CA 1
ATOM 2175 C C . ASP B 1 135 ? 60.25 -70.062 -86.25 1 26.78 135 ASP B C 1
ATOM 2177 O O . ASP B 1 135 ? 60.438 -68.875 -86.062 1 26.78 135 ASP B O 1
#

pLDDT: mean 81.31, std 24.01, range [24.84, 98.56]

Radius of gyration: 47.93 Å; Cα contacts (8 Å, |Δi|>4): 147; chains: 2; bounding box: 83×184×130 Å

Organism: Araneus ventricosus (NCBI:txid182803)

Nearest PDB structures (foldseek):
  7lgc-assembly2_B  TM=6.509E-01  e=1.229E-01  Homo sapiens
  7nli-assembly1_B  TM=8.124E-01  e=1.071E+00  Saccharomyces cerevisiae
  7nlg-assembly2_C-2  TM=7.365E-01  e=7.612E-01  Saccharomyces cerevisiae
  3f4m-assembly1_A  TM=2.532E-01  e=2.518E+00  Homo sapiens
  7lgc-assembly2_B  TM=6.507E-01  e=9.085E-02  Homo sapiens

Sequence (270 aa):
MIGLLDQFFSCIIDINEKIGLYAARLQKIIADLLDCSEKITSKYQAFQNIRFLPDCFGAIVQTICTWPDDQLAFDQVLNELIAEETRLEQCSRDHEQFALNSATPSRTGTRNRSEANRPQYKVKKYNMTGYSDRDMIGLLDQFFSCIIDINEKIGLYAARLQKIIADLLDCSEKITSKYQAFQNIRFLPDCFGAIVQTICTWPDDQLAFDQVLNELIAEETRLE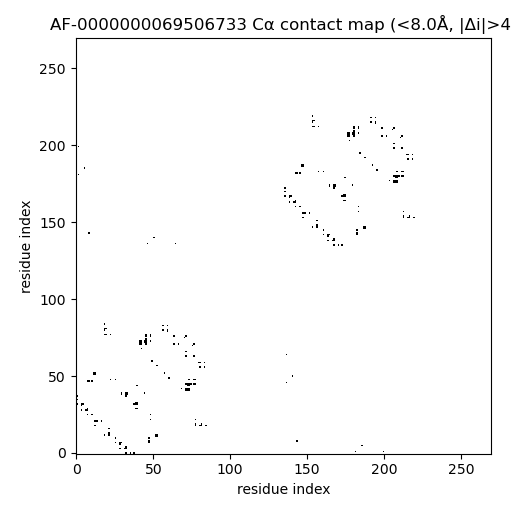QCSRDHEQFALNSATPSRTGTRNRSEANRPQYKVKKYNMTGYSDRD

Secondary structure (DSSP, 8-state):
-HHHHHHHHH--PPTT--HHHHHHHHHHHHHHHHHTT----HHHHHHHHHHT--GGGHHHHHHHTTS-GGG--HHHHHHHHHHHHHHHHHHHHHHHHHHHHHHS-------------------------------/-HHHHHHHHH--PPTT--HHHHHHHHHHHHHHHHHTT----HHHHHHHHHHT--GGGHHHHHHHTTS-GGG--HHHHHHHHHHHHHHHHHHHHHHHHHHHHHHS-------------------------------

Solvent-accessible surface area (backbone atoms only — not comparable to full-atom values): 16678 Å² total; per-residue (Å²): 108,65,66,56,51,49,50,55,77,62,57,64,64,56,93,89,56,54,65,68,60,47,50,48,54,50,48,51,49,51,49,54,33,42,75,71,72,40,80,76,52,48,50,59,50,27,48,54,72,56,70,52,58,62,74,90,46,46,66,60,51,57,56,57,67,68,50,54,72,91,64,40,30,43,68,57,49,48,50,54,48,50,52,49,51,53,50,52,52,51,53,53,51,51,50,53,49,49,52,56,61,65,61,51,70,70,75,74,73,76,76,74,77,76,77,76,77,72,81,77,78,77,78,79,77,80,78,80,82,80,76,88,80,81,130,108,64,66,56,52,48,50,55,78,61,57,61,64,54,89,89,55,53,65,69,62,46,49,49,56,50,49,51,49,50,51,53,33,41,77,70,72,40,80,77,52,49,51,58,49,26,47,54,72,56,71,54,59,63,74,91,45,45,68,60,50,54,55,56,65,68,50,55,75,92,63,40,29,42,68,56,49,48,51,53,49,49,54,50,51,53,50,51,52,52,52,53,51,52,50,52,49,50,53,55,60,64,61,51,70,69,75,74,68,76,73,73,75,74,76,75,74,71,78,73,76,74,75,73,76,75,76,77,77,80,78,77,71,81,130